Protein AF-0000000084808393 (afdb_homodimer)

Foldseek 3Di:
DPPDWFQWDAQVRVCVLVVVLPWDKDWDADPVVRFIWIWTDAPHFIWTWGQDDDDPVRGTRFKTKIKTKDFADDDDDVVLQVVCVVPDPQWHWDDDPRIIMIMGMGGRHPTDDSVVVSVSVVVVNVSVVVVVVSVVVVVVVVPPPPPPPPVPVPPDPPPPPPDPDPPDPD/DPPFWFQWDAQVRVCVLVVVLPWDKDWDADPVVRFIWIWTDAPHFIWTWGQDDDDPVRGTRFKTKIKTKDFADDDDDVVLQVVCVVPDPQWHWDDDPRIIMIMGMGGRHPTDDSVVVSVSVVVVNVSVVVVVVSCVVVVVVVPPPPPPPPVPPPPPPDPPDPDDDDDPPD

Structure (mmCIF, N/CA/C/O backbone):
data_AF-0000000084808393-model_v1
#
loop_
_entity.id
_entity.type
_entity.pdbx_description
1 polymer 'YbjN domain-containing protein'
#
loop_
_atom_site.group_PDB
_atom_site.id
_atom_site.type_symbol
_atom_site.label_atom_id
_atom_site.label_alt_id
_atom_site.label_comp_id
_atom_site.label_asym_id
_atom_site.label_entity_id
_atom_site.label_seq_id
_atom_site.pdbx_PDB_ins_code
_atom_site.Cartn_x
_atom_site.Cartn_y
_atom_site.Cartn_z
_atom_site.occupancy
_atom_site.B_iso_or_equiv
_atom_site.auth_seq_id
_atom_site.auth_comp_id
_atom_site.auth_asym_id
_atom_site.auth_atom_id
_atom_site.pdbx_PDB_model_num
ATOM 1 N N . MET A 1 1 ? -7.645 -26.719 -7.504 1 36.72 1 MET A N 1
ATOM 2 C CA . MET A 1 1 ? -7.898 -25.406 -8.102 1 36.72 1 MET A CA 1
ATOM 3 C C . MET A 1 1 ? -6.781 -25.031 -9.062 1 36.72 1 MET A C 1
ATOM 5 O O . MET A 1 1 ? -5.625 -25.406 -8.859 1 36.72 1 MET A O 1
ATOM 9 N N . SER A 1 2 ? -6.875 -24.828 -10.305 1 43.44 2 SER A N 1
ATOM 10 C CA . SER A 1 2 ? -5.941 -24.734 -11.414 1 43.44 2 SER A CA 1
ATOM 11 C C . SER A 1 2 ? -4.758 -23.828 -11.07 1 43.44 2 SER A C 1
ATOM 13 O O . SER A 1 2 ? -4.941 -22.719 -10.57 1 43.44 2 SER A O 1
ATOM 15 N N . ASP A 1 3 ? -3.559 -24.422 -10.688 1 59.06 3 ASP A N 1
ATOM 16 C CA . ASP A 1 3 ? -2.176 -24.016 -10.445 1 59.06 3 ASP A CA 1
ATOM 17 C C . ASP A 1 3 ? -1.736 -22.953 -11.438 1 59.06 3 ASP A C 1
ATOM 19 O O . ASP A 1 3 ? -0.54 -22.719 -11.633 1 59.06 3 ASP A O 1
ATOM 23 N N . THR A 1 4 ? -2.799 -22.344 -12.219 1 81.94 4 THR A N 1
ATOM 24 C CA . THR A 1 4 ? -2.416 -21.406 -13.273 1 81.94 4 THR A CA 1
ATOM 25 C C . THR A 1 4 ? -2.16 -20.016 -12.688 1 81.94 4 THR A C 1
ATOM 27 O O . THR A 1 4 ? -2.947 -19.516 -11.875 1 81.94 4 THR A O 1
ATOM 30 N N . LEU A 1 5 ? -1.112 -19.484 -12.953 1 93.25 5 LEU A N 1
ATOM 31 C CA . LEU A 1 5 ? -0.707 -18.141 -12.562 1 93.25 5 LEU A CA 1
ATOM 32 C C . LEU A 1 5 ? -1.491 -17.078 -13.336 1 93.25 5 LEU A C 1
ATOM 34 O O . LEU A 1 5 ? -1.732 -17.234 -14.531 1 93.25 5 LEU A O 1
ATOM 38 N N . ILE A 1 6 ? -2.037 -16.125 -12.641 1 96 6 ILE A N 1
ATOM 39 C CA . ILE A 1 6 ? -2.727 -14.984 -13.219 1 96 6 ILE A CA 1
ATOM 40 C C . ILE A 1 6 ? -1.764 -13.805 -13.328 1 96 6 ILE A C 1
ATOM 42 O O . ILE A 1 6 ? -1.305 -13.273 -12.312 1 96 6 ILE A O 1
ATOM 46 N N . SER A 1 7 ? -1.442 -13.414 -14.477 1 95.69 7 SER A N 1
ATOM 47 C CA . SER A 1 7 ? -0.497 -12.32 -14.664 1 95.69 7 SER A CA 1
ATOM 48 C C . SER A 1 7 ? -1.181 -11.094 -15.258 1 95.69 7 SER A C 1
ATOM 50 O O . SER A 1 7 ? -0.586 -10.016 -15.328 1 95.69 7 SER A O 1
ATOM 52 N N . LYS A 1 8 ? -2.387 -11.281 -15.711 1 96 8 LYS A N 1
ATOM 53 C CA . LYS A 1 8 ? -3.234 -10.227 -16.266 1 96 8 LYS A CA 1
ATOM 54 C C . LYS A 1 8 ? -4.703 -10.641 -16.25 1 96 8 LYS A C 1
ATOM 56 O O . LYS A 1 8 ? -5.02 -11.828 -16.188 1 96 8 LYS A O 1
ATOM 61 N N . LEU A 1 9 ? -5.555 -9.695 -16.281 1 95.81 9 LEU A N 1
ATOM 62 C CA . LEU A 1 9 ? -6.996 -9.914 -16.359 1 95.81 9 LEU A CA 1
ATOM 63 C C . LEU A 1 9 ? -7.645 -8.906 -17.312 1 95.81 9 LEU A C 1
ATOM 65 O O . LEU A 1 9 ? -7.078 -7.844 -17.562 1 95.81 9 LEU A O 1
ATOM 69 N N . ASP A 1 10 ? -8.695 -9.305 -17.844 1 94.12 10 ASP A N 1
ATOM 70 C CA . ASP A 1 10 ? -9.602 -8.297 -18.391 1 94.12 10 ASP A CA 1
ATOM 71 C C . ASP A 1 10 ? -10.703 -7.953 -17.391 1 94.12 10 ASP A C 1
ATOM 73 O O . ASP A 1 10 ? -10.719 -8.469 -16.266 1 94.12 10 ASP A O 1
ATOM 77 N N . LEU A 1 11 ? -11.594 -7.098 -17.828 1 94 11 LEU A N 1
ATOM 78 C CA . LEU A 1 11 ? -12.625 -6.629 -16.906 1 94 11 LEU A CA 1
ATOM 79 C C . LEU A 1 11 ? -13.523 -7.781 -16.469 1 94 11 LEU A C 1
ATOM 81 O O . LEU A 1 11 ? -13.953 -7.836 -15.312 1 94 11 LEU A O 1
ATOM 85 N N . ASP A 1 12 ? -13.828 -8.695 -17.344 1 95.56 12 ASP A N 1
ATOM 86 C CA . ASP A 1 12 ? -14.68 -9.836 -17.016 1 95.56 12 ASP A CA 1
ATOM 87 C C . ASP A 1 12 ? -13.984 -10.766 -16.016 1 95.56 12 ASP A C 1
ATOM 89 O O . ASP A 1 12 ? -14.617 -11.266 -15.086 1 95.56 12 ASP A O 1
ATOM 93 N N . GLY A 1 13 ? -12.719 -11.023 -16.266 1 96 13 GLY A N 1
ATOM 94 C CA . GLY A 1 13 ? -11.953 -11.812 -15.312 1 96 13 GLY A CA 1
ATOM 95 C C . GLY A 1 13 ? -11.883 -11.188 -13.938 1 96 13 GLY A C 1
ATOM 96 O O . GLY A 1 13 ? -11.938 -11.891 -12.922 1 96 13 GLY A O 1
ATOM 97 N N . LEU A 1 14 ? -11.758 -9.93 -13.938 1 97.31 14 LEU A N 1
ATOM 98 C CA . LEU A 1 14 ? -11.719 -9.203 -12.68 1 97.31 14 LEU A CA 1
ATOM 99 C C . LEU A 1 14 ? -13.047 -9.328 -11.938 1 97.31 14 LEU A C 1
ATOM 101 O O . LEU A 1 14 ? -13.07 -9.57 -10.734 1 97.31 14 LEU A O 1
ATOM 105 N N . ARG A 1 15 ? -14.125 -9.156 -12.633 1 98.12 15 ARG A N 1
ATOM 106 C CA . ARG A 1 15 ? -15.453 -9.328 -12.062 1 98.12 15 ARG A CA 1
ATOM 107 C C . ARG A 1 15 ? -15.609 -10.711 -11.438 1 98.12 15 ARG A C 1
ATOM 109 O O . ARG A 1 15 ? -16.031 -10.836 -10.281 1 98.12 15 ARG A O 1
ATOM 116 N N . GLU A 1 16 ? -15.211 -11.727 -12.141 1 97.94 16 GLU A N 1
ATOM 117 C CA . GLU A 1 16 ? -15.344 -13.102 -11.68 1 97.94 16 GLU A CA 1
ATOM 118 C C . GLU A 1 16 ? -14.523 -13.352 -10.422 1 97.94 16 GLU A C 1
ATOM 120 O O . GLU A 1 16 ? -14.93 -14.102 -9.539 1 97.94 16 GLU A O 1
ATOM 125 N N . LEU A 1 17 ? -13.398 -12.758 -10.406 1 97.88 17 LEU A N 1
ATOM 126 C CA . LEU A 1 17 ? -12.516 -12.891 -9.25 1 97.88 17 LEU A CA 1
ATOM 127 C C . LEU A 1 17 ? -13.203 -12.414 -7.98 1 97.88 17 LEU A C 1
ATOM 129 O O . LEU A 1 17 ? -13.219 -13.133 -6.973 1 97.88 17 LEU A O 1
ATOM 133 N N . PHE A 1 18 ? -13.797 -11.242 -7.984 1 98.62 18 PHE A N 1
ATOM 134 C CA . PHE A 1 18 ? -14.461 -10.68 -6.812 1 98.62 18 PHE A CA 1
ATOM 135 C C . PHE A 1 18 ? -15.75 -11.43 -6.508 1 98.62 18 PHE A C 1
ATOM 137 O O . PHE A 1 18 ? -16.078 -11.656 -5.34 1 98.62 18 PHE A O 1
ATOM 144 N N . GLN A 1 19 ? -16.438 -11.875 -7.566 1 98.62 19 GLN A N 1
ATOM 145 C CA . GLN A 1 19 ? -17.656 -12.641 -7.355 1 98.62 19 GLN A CA 1
ATOM 146 C C . GLN A 1 19 ? -17.359 -13.992 -6.711 1 98.62 19 GLN A C 1
ATOM 148 O O . GLN A 1 19 ? -18.094 -14.445 -5.836 1 98.62 19 GLN A O 1
ATOM 153 N N . ALA A 1 20 ? -16.297 -14.531 -7.117 1 97.5 20 ALA A N 1
ATOM 154 C CA . ALA A 1 20 ? -15.883 -15.805 -6.531 1 97.5 20 ALA A CA 1
ATOM 155 C C . ALA A 1 20 ? -15.539 -15.641 -5.055 1 97.5 20 ALA A C 1
ATOM 157 O O . ALA A 1 20 ? -15.633 -16.594 -4.277 1 97.5 20 ALA A O 1
ATOM 158 N N . ALA A 1 21 ? -15.148 -14.438 -4.668 1 97.19 21 ALA A N 1
ATOM 159 C CA . ALA A 1 21 ? -14.82 -14.148 -3.273 1 97.19 21 ALA A CA 1
ATOM 160 C C . ALA A 1 21 ? -16.078 -13.773 -2.482 1 97.19 21 A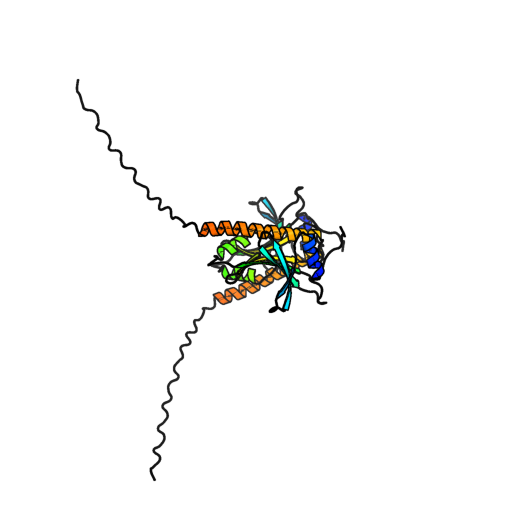LA A C 1
ATOM 162 O O . ALA A 1 21 ? -15.992 -13.469 -1.29 1 97.19 21 ALA A O 1
ATOM 163 N N . GLY A 1 22 ? -17.203 -13.695 -3.119 1 97.69 22 GLY A N 1
ATOM 164 C CA . GLY A 1 22 ? -18.453 -13.508 -2.424 1 97.69 22 GLY A CA 1
ATOM 165 C C . GLY A 1 22 ? -19 -12.094 -2.537 1 97.69 22 GLY A C 1
ATOM 166 O O . GLY A 1 22 ? -19.953 -11.727 -1.855 1 97.69 22 GLY A O 1
ATOM 167 N N . TYR A 1 23 ? -18.453 -11.328 -3.443 1 98.69 23 TYR A N 1
ATOM 168 C CA . TYR A 1 23 ? -18.859 -9.93 -3.557 1 98.69 23 TYR A CA 1
ATOM 169 C C . TYR A 1 23 ? -19.844 -9.742 -4.703 1 98.69 23 TYR A C 1
ATOM 171 O O . TYR A 1 23 ? -19.766 -10.438 -5.715 1 98.69 23 TYR A O 1
ATOM 179 N N . ARG A 1 24 ? -20.734 -8.812 -4.453 1 98.19 24 ARG A N 1
ATOM 180 C CA . ARG A 1 24 ? -21.5 -8.289 -5.582 1 98.19 24 ARG A CA 1
ATOM 181 C C . ARG A 1 24 ? -20.672 -7.289 -6.383 1 98.19 24 ARG A C 1
ATOM 183 O O . ARG A 1 24 ? -19.938 -6.48 -5.809 1 98.19 24 ARG A O 1
ATOM 190 N N . VAL A 1 25 ? -20.797 -7.352 -7.707 1 98.62 25 VAL A N 1
ATOM 191 C CA . VAL A 1 25 ? -19.969 -6.488 -8.547 1 98.62 25 VAL A CA 1
ATOM 192 C C . VAL A 1 25 ? -20.828 -5.871 -9.648 1 98.62 25 VAL A C 1
ATOM 194 O O . VAL A 1 25 ? -21.594 -6.574 -10.32 1 98.62 25 VAL A O 1
ATOM 197 N N . GLU A 1 26 ? -20.719 -4.59 -9.812 1 97.94 26 GLU A N 1
ATOM 198 C CA . GLU A 1 26 ? -21.391 -3.871 -10.891 1 97.94 26 GLU A CA 1
ATOM 199 C C . GLU A 1 26 ? -20.391 -3.1 -11.75 1 97.94 26 GLU A C 1
ATOM 201 O O . GLU A 1 26 ? -19.312 -2.729 -11.273 1 97.94 26 GLU A O 1
ATOM 206 N N . THR A 1 27 ? -20.797 -2.908 -12.969 1 96.62 27 THR A N 1
ATOM 207 C CA . THR A 1 27 ? -19.969 -2.098 -13.852 1 96.62 27 THR A CA 1
ATOM 208 C C . THR A 1 27 ? -20.281 -0.614 -13.672 1 96.62 27 THR A C 1
ATOM 210 O O . THR A 1 27 ? -21.438 -0.227 -13.562 1 96.62 27 THR A O 1
ATOM 213 N N . ALA A 1 28 ? -19.25 0.111 -13.539 1 94.62 28 ALA A N 1
ATOM 214 C CA . ALA A 1 28 ? -19.375 1.563 -13.453 1 94.62 28 ALA A CA 1
ATOM 215 C C . ALA A 1 28 ? -18.516 2.25 -14.5 1 94.62 28 ALA A C 1
ATOM 217 O O . ALA A 1 28 ? -17.578 1.646 -15.039 1 94.62 28 ALA A O 1
ATOM 218 N N . SER A 1 29 ? -18.938 3.463 -14.891 1 89.06 29 SER A N 1
ATOM 219 C CA . SER A 1 29 ? -18.156 4.234 -15.852 1 89.06 29 SER A CA 1
ATOM 220 C C . SER A 1 29 ? -17.938 5.668 -15.375 1 89.06 29 SER A C 1
ATOM 222 O O . SER A 1 29 ? -18.828 6.258 -14.766 1 89.06 29 SER A O 1
ATOM 224 N N . ASP A 1 30 ? -16.719 6.047 -15.438 1 84.25 30 ASP A N 1
ATOM 225 C CA . ASP A 1 30 ? -16.391 7.457 -15.25 1 84.25 30 ASP A CA 1
ATOM 226 C C . ASP A 1 30 ? -16.312 8.188 -16.578 1 84.25 30 ASP A C 1
ATOM 228 O O . ASP A 1 30 ? -15.32 8.07 -17.312 1 84.25 30 ASP A O 1
ATOM 232 N N . PRO A 1 31 ? -17.297 8.906 -16.859 1 79.5 31 PRO A N 1
ATOM 233 C CA . PRO A 1 31 ? -17.328 9.516 -18.188 1 79.5 31 PRO A CA 1
ATOM 234 C C . PRO A 1 31 ? -16.234 10.562 -18.375 1 79.5 31 PRO A C 1
ATOM 236 O O . PRO A 1 31 ? -15.742 10.75 -19.5 1 79.5 31 PRO A O 1
ATOM 239 N N . VAL A 1 32 ? -15.875 11.188 -17.312 1 76.25 32 VAL A N 1
ATOM 240 C CA . VAL A 1 32 ? -14.844 12.219 -17.391 1 76.25 32 VAL A CA 1
ATOM 241 C C . VAL A 1 32 ? -13.5 11.578 -17.734 1 76.25 32 VAL A C 1
ATOM 243 O O . VAL A 1 32 ? -12.805 12.039 -18.656 1 76.25 32 VAL A O 1
ATOM 246 N N . ALA A 1 33 ? -13.234 10.453 -17.141 1 74.38 33 ALA A N 1
ATOM 247 C CA . ALA A 1 33 ? -11.961 9.781 -17.359 1 74.38 33 ALA A CA 1
ATOM 248 C C . ALA A 1 33 ? -12.078 8.719 -18.453 1 74.38 33 ALA A C 1
ATOM 250 O O . ALA A 1 33 ? -11.086 8.094 -18.828 1 74.38 33 ALA A O 1
ATOM 251 N N . SER A 1 34 ? -13.227 8.578 -19.016 1 81.19 34 SER A N 1
ATOM 252 C CA . SER A 1 34 ? -13.484 7.527 -20 1 81.19 34 SER A CA 1
ATOM 253 C C . SER A 1 34 ? -12.953 6.18 -19.516 1 81.19 34 SER A C 1
ATOM 255 O O . SER A 1 34 ? -12.289 5.465 -20.266 1 81.19 34 SER A O 1
ATOM 257 N N . LEU A 1 35 ? -13.133 5.965 -18.297 1 84.44 35 LEU A N 1
ATOM 258 C CA . LEU A 1 35 ? -12.656 4.742 -17.656 1 84.44 35 LEU A CA 1
ATOM 259 C C . LEU A 1 35 ? -13.828 3.865 -17.219 1 84.44 35 LEU A C 1
ATOM 261 O O . LEU A 1 35 ? -14.781 4.355 -16.625 1 84.44 35 LEU A O 1
ATOM 265 N N . THR A 1 36 ? -13.797 2.613 -17.781 1 92.19 36 THR A N 1
ATOM 266 C CA . THR A 1 36 ? -14.711 1.601 -17.266 1 92.19 36 THR A CA 1
ATOM 267 C C . THR A 1 36 ? -14.062 0.808 -16.125 1 92.19 36 THR A C 1
ATOM 269 O O . THR A 1 36 ? -12.938 0.327 -16.266 1 92.19 36 THR A O 1
ATOM 272 N N . TYR A 1 37 ? -14.805 0.785 -15 1 96.19 37 TYR A N 1
ATOM 273 C CA . TYR A 1 37 ? -14.305 0.058 -13.844 1 96.19 37 TYR A CA 1
ATOM 274 C C . TYR A 1 37 ? -15.43 -0.685 -13.133 1 96.19 37 TYR A C 1
ATOM 276 O O . TYR A 1 37 ? -16.562 -0.732 -13.633 1 96.19 37 T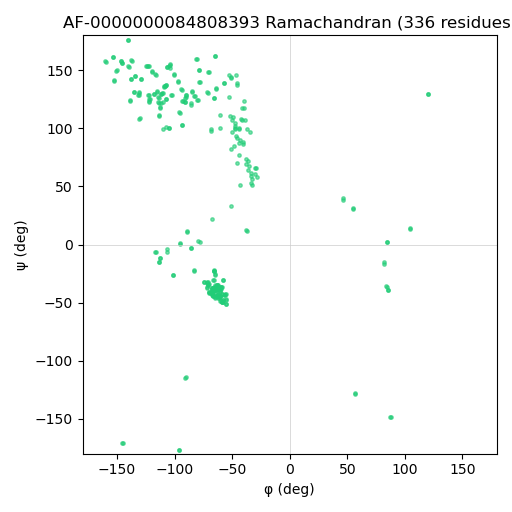YR A O 1
ATOM 284 N N . LEU A 1 38 ? -15.094 -1.421 -12.148 1 98.12 38 LEU A N 1
ATOM 285 C CA . LEU A 1 38 ? -16.078 -2.178 -11.391 1 98.12 38 LEU A CA 1
ATOM 286 C C . LEU A 1 38 ? -16.328 -1.553 -10.023 1 98.12 38 LEU A C 1
ATOM 288 O O . LEU A 1 38 ? -15.469 -0.827 -9.508 1 98.12 38 LEU A O 1
ATOM 292 N N . ARG A 1 39 ? -17.516 -1.793 -9.531 1 98.38 39 ARG A N 1
ATOM 293 C CA . ARG A 1 39 ? -17.891 -1.289 -8.211 1 98.38 39 ARG A CA 1
ATOM 294 C C . ARG A 1 39 ? -18.469 -2.402 -7.348 1 98.38 39 ARG A C 1
ATOM 296 O O . ARG A 1 39 ? -19.172 -3.285 -7.844 1 98.38 39 ARG A O 1
ATOM 303 N N . SER A 1 40 ? -18.125 -2.344 -6.062 1 98.75 40 SER A N 1
ATOM 304 C CA . SER A 1 40 ? -18.609 -3.281 -5.062 1 98.75 40 SER A CA 1
ATOM 305 C C . SER A 1 40 ? -18.797 -2.6 -3.711 1 98.75 40 SER A C 1
ATOM 307 O O . SER A 1 40 ? -18.922 -1.374 -3.639 1 98.75 40 SER A O 1
ATOM 309 N N . ALA A 1 41 ? -19.062 -3.424 -2.676 1 98.62 41 ALA A N 1
ATOM 310 C CA . ALA A 1 41 ? -19.234 -2.881 -1.33 1 98.62 41 ALA A CA 1
ATOM 311 C C . ALA A 1 41 ? -18.828 -3.898 -0.271 1 98.62 41 ALA A C 1
ATOM 313 O O . ALA A 1 41 ? -18.891 -5.105 -0.499 1 98.62 41 ALA A O 1
ATOM 314 N N . THR A 1 42 ? -18.375 -3.424 0.778 1 98.31 42 THR A N 1
ATOM 315 C CA . THR A 1 42 ? -18.062 -4.227 1.957 1 98.31 42 THR A CA 1
ATOM 316 C C . THR A 1 42 ? -18.188 -3.389 3.227 1 98.31 42 THR A C 1
ATOM 318 O O . THR A 1 42 ? -17.844 -2.203 3.229 1 98.31 42 THR A O 1
ATOM 321 N N . ASN A 1 43 ? -18.719 -3.947 4.344 1 97.31 43 ASN A N 1
ATOM 322 C CA . ASN A 1 43 ? -18.844 -3.283 5.637 1 97.31 43 ASN A CA 1
ATOM 323 C C . ASN A 1 43 ? -19.594 -1.961 5.516 1 97.31 43 ASN A C 1
ATOM 325 O O . ASN A 1 43 ? -19.203 -0.961 6.121 1 97.31 43 ASN A O 1
ATOM 329 N N . GLY A 1 44 ? -20.516 -1.925 4.57 1 96.75 44 GLY A N 1
ATOM 330 C CA . GLY A 1 44 ? -21.406 -0.78 4.414 1 96.75 44 GLY A CA 1
ATOM 331 C C . GLY A 1 44 ? -20.797 0.337 3.588 1 96.75 44 GLY A C 1
ATOM 332 O O . GLY A 1 44 ? -21.391 1.402 3.434 1 96.75 44 GLY A O 1
ATOM 333 N N . LEU A 1 45 ? -19.594 0.132 3.08 1 98.06 45 LEU A N 1
ATOM 334 C CA . LEU A 1 45 ? -18.922 1.143 2.275 1 98.06 45 LEU A CA 1
ATOM 335 C C . LEU A 1 45 ? -18.75 0.667 0.835 1 98.06 45 LEU A C 1
ATOM 337 O O . LEU A 1 45 ? -18.281 -0.446 0.597 1 98.06 45 LEU A O 1
ATOM 341 N N . ALA A 1 46 ? -19.219 1.502 -0.06 1 98.31 46 ALA A N 1
ATOM 342 C CA . ALA A 1 46 ? -18.969 1.228 -1.47 1 98.31 46 ALA A CA 1
ATOM 343 C C . ALA A 1 46 ? -17.484 1.451 -1.808 1 98.31 46 ALA A C 1
ATOM 345 O O . ALA A 1 46 ? -16.812 2.268 -1.173 1 98.31 46 ALA A O 1
ATOM 346 N N . PHE A 1 47 ? -17 0.676 -2.76 1 98.69 47 PHE A N 1
ATOM 347 C CA . PHE A 1 47 ? -15.641 0.91 -3.23 1 98.69 47 PHE A CA 1
ATOM 348 C C . PHE A 1 47 ? -15.523 0.607 -4.719 1 98.69 47 PHE A C 1
ATOM 350 O O . PHE A 1 47 ? -16.328 -0.142 -5.273 1 98.69 47 PHE A O 1
ATOM 357 N N . ASP A 1 48 ? -14.555 1.21 -5.324 1 98.12 48 ASP A N 1
ATOM 358 C CA . ASP A 1 48 ? -14.25 1.01 -6.738 1 98.12 48 ASP A CA 1
ATOM 359 C C . ASP A 1 48 ? -13.125 -0.006 -6.922 1 98.12 48 ASP A C 1
ATOM 361 O O . ASP A 1 48 ? -12.18 -0.039 -6.133 1 98.12 48 ASP A O 1
ATOM 365 N N . ILE A 1 49 ? -13.281 -0.843 -7.93 1 98.5 49 ILE A N 1
ATOM 366 C CA . ILE A 1 49 ? -12.227 -1.709 -8.453 1 98.5 49 ILE A CA 1
ATOM 367 C C . ILE A 1 49 ? -11.711 -1.144 -9.773 1 98.5 49 ILE A C 1
ATOM 369 O O . ILE A 1 49 ? -12.297 -1.375 -10.836 1 98.5 49 ILE A O 1
ATOM 373 N N . ARG A 1 50 ? -10.562 -0.476 -9.664 1 96.75 50 ARG A N 1
ATOM 374 C CA . ARG A 1 50 ? -10.109 0.308 -10.812 1 96.75 50 ARG A CA 1
ATOM 375 C C . ARG A 1 50 ? -8.914 -0.36 -11.492 1 96.75 50 ARG A C 1
ATOM 377 O O . ARG A 1 50 ? -7.891 -0.613 -10.852 1 96.75 50 ARG A O 1
ATOM 384 N N . PRO A 1 51 ? -9.109 -0.579 -12.789 1 94.94 51 PRO A N 1
ATOM 385 C CA . PRO A 1 51 ? -7.93 -1.055 -13.516 1 94.94 51 PRO A CA 1
ATOM 386 C C . PRO A 1 51 ? -6.797 -0.031 -13.531 1 94.94 51 PRO A C 1
ATOM 388 O O . PRO A 1 51 ? -7.047 1.168 -13.688 1 94.94 51 PRO A O 1
ATOM 391 N N . GLY A 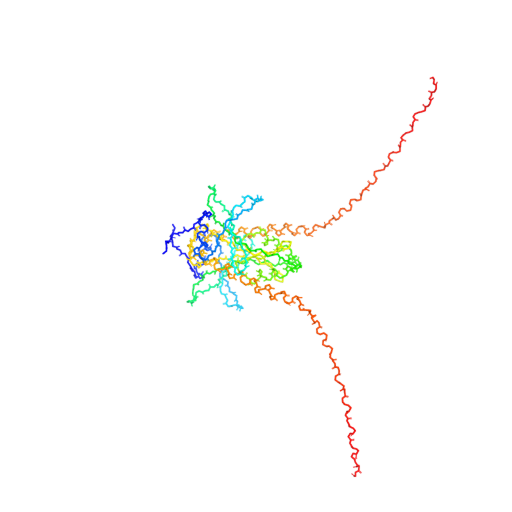1 52 ? -5.547 -0.537 -13.25 1 92.31 52 GLY A N 1
ATOM 392 C CA . GLY A 1 52 ? -4.375 0.32 -13.328 1 92.31 52 GLY A CA 1
ATOM 393 C C . GLY A 1 52 ? -3.725 0.315 -14.695 1 92.31 52 GLY A C 1
ATOM 394 O O . GLY A 1 52 ? -4.348 0.702 -15.688 1 92.31 52 GLY A O 1
ATOM 395 N N . ASN A 1 53 ? -2.537 -0.19 -14.703 1 87.25 53 ASN A N 1
ATOM 396 C CA . ASN A 1 53 ? -1.79 -0.231 -15.953 1 87.25 53 ASN A CA 1
ATOM 397 C C . ASN A 1 53 ? -2.248 -1.386 -16.844 1 87.25 53 ASN A C 1
ATOM 399 O O . ASN A 1 53 ? -2.775 -2.383 -16.344 1 87.25 53 ASN A O 1
ATOM 403 N N . ARG A 1 54 ? -2.102 -1.107 -18.141 1 83.06 54 ARG A N 1
ATOM 404 C CA . ARG A 1 54 ? -2.447 -2.123 -19.141 1 83.06 54 ARG A CA 1
ATOM 405 C C . ARG A 1 54 ? -1.235 -2.496 -19.984 1 83.06 54 ARG A C 1
ATOM 407 O O . ARG A 1 54 ? -0.319 -1.69 -20.156 1 83.06 54 ARG A O 1
ATOM 414 N N . LEU A 1 55 ? -1.31 -3.758 -20.375 1 76.94 55 LEU A N 1
ATOM 415 C CA . LEU A 1 55 ? -0.299 -4.188 -21.328 1 76.94 55 LEU A CA 1
ATOM 416 C C . LEU A 1 55 ? -0.46 -3.453 -22.656 1 76.94 55 LEU A C 1
ATOM 418 O O . LEU A 1 55 ? -1.496 -2.832 -22.906 1 76.94 55 LEU A O 1
ATOM 422 N N . SER A 1 56 ? 0.53 -3.529 -23.328 1 70.38 56 SER A N 1
ATOM 423 C CA . SER A 1 56 ? 0.599 -2.797 -24.578 1 70.38 56 SER A CA 1
ATOM 424 C C . SER A 1 56 ? -0.542 -3.189 -25.516 1 70.38 56 SER A C 1
ATOM 426 O O . SER A 1 56 ? -0.996 -2.381 -26.328 1 70.38 56 SER A O 1
ATOM 428 N N . ASP A 1 57 ? -0.958 -4.395 -25.391 1 67.19 57 ASP A N 1
ATOM 429 C CA . ASP A 1 57 ? -2.012 -4.82 -26.312 1 67.19 57 ASP A CA 1
ATOM 430 C C . ASP A 1 57 ? -3.377 -4.309 -25.844 1 67.19 57 ASP A C 1
ATOM 432 O O . ASP A 1 57 ? -4.383 -4.504 -26.531 1 67.19 57 ASP A O 1
ATOM 436 N N . GLY A 1 58 ? -3.379 -3.594 -24.828 1 65.62 58 GLY A N 1
ATOM 437 C CA . GLY A 1 58 ? -4.535 -2.85 -24.359 1 65.62 58 GLY A CA 1
ATOM 438 C C . GLY A 1 58 ? -5.5 -3.699 -23.547 1 65.62 58 GLY A C 1
ATOM 439 O O . GLY A 1 58 ? -6.398 -3.17 -22.891 1 65.62 58 GLY A O 1
ATOM 440 N N . GLN A 1 59 ? -5.453 -4.922 -23.578 1 67.69 59 GLN A N 1
ATOM 441 C CA . GLN A 1 59 ? -6.516 -5.699 -22.953 1 67.69 59 GLN A CA 1
ATOM 442 C C . GLN A 1 59 ? -6.039 -6.344 -21.641 1 67.69 59 GLN A C 1
ATOM 444 O O . GLN A 1 59 ? -6.848 -6.723 -20.797 1 67.69 59 GLN A O 1
ATOM 449 N N . GLY A 1 60 ? -4.871 -6.215 -21.297 1 91.62 60 GLY A N 1
ATOM 450 C CA . GLY A 1 60 ? -4.391 -6.945 -20.125 1 91.62 60 GLY A CA 1
ATOM 451 C C . GLY A 1 60 ? -4.105 -6.047 -18.938 1 91.62 60 GLY A C 1
ATOM 452 O O . GLY A 1 60 ? -3.088 -5.352 -18.906 1 91.62 60 GLY A O 1
ATOM 453 N N . ILE A 1 61 ? -5.152 -6.043 -17.984 1 95 61 ILE A N 1
ATOM 454 C CA . ILE A 1 61 ? -4.961 -5.348 -16.719 1 95 61 ILE A CA 1
ATOM 455 C C . ILE A 1 61 ? -3.865 -6.039 -15.914 1 95 61 ILE A C 1
ATOM 457 O O . ILE A 1 61 ? -3.939 -7.242 -15.664 1 95 61 ILE A O 1
ATOM 461 N N . ILE A 1 62 ? -2.838 -5.262 -15.492 1 97 62 ILE A N 1
ATOM 462 C CA . ILE A 1 62 ? -1.729 -5.938 -14.836 1 97 62 ILE A CA 1
ATOM 463 C C . ILE A 1 62 ? -1.621 -5.457 -13.391 1 97 62 ILE A C 1
ATOM 465 O O . ILE A 1 62 ? -0.777 -5.938 -12.625 1 97 62 ILE A O 1
ATOM 469 N N . ASP A 1 63 ? -2.445 -4.449 -13.039 1 97.94 63 ASP A N 1
ATOM 470 C CA . ASP A 1 63 ? -2.6 -4.031 -11.648 1 97.94 63 ASP A CA 1
ATOM 471 C C . ASP A 1 63 ? -3.965 -3.389 -11.414 1 97.94 63 ASP A C 1
ATOM 473 O O . ASP A 1 63 ? -4.656 -3.031 -12.367 1 97.94 63 ASP A O 1
ATOM 477 N N . ILE A 1 64 ? -4.367 -3.316 -10.156 1 97.88 64 ILE A N 1
ATOM 478 C CA . ILE A 1 64 ? -5.695 -2.879 -9.742 1 97.88 64 ILE A CA 1
ATOM 479 C C . ILE A 1 64 ? -5.578 -1.969 -8.523 1 97.88 64 ILE A C 1
ATOM 481 O O . ILE A 1 64 ? -4.742 -2.201 -7.645 1 97.88 64 ILE A O 1
ATOM 485 N N . ALA A 1 65 ? -6.395 -0.977 -8.484 1 98.19 65 ALA A N 1
ATOM 486 C CA . ALA A 1 65 ? -6.551 -0.186 -7.266 1 98.19 65 ALA A CA 1
ATOM 487 C C . ALA A 1 65 ? -7.949 -0.349 -6.684 1 98.19 65 ALA A C 1
ATOM 489 O O . ALA A 1 65 ? -8.945 -0.116 -7.371 1 98.19 65 ALA A O 1
ATOM 490 N N . LEU A 1 66 ? -8.031 -0.787 -5.465 1 98.81 66 LEU A N 1
ATOM 491 C CA . LEU A 1 66 ? -9.273 -0.723 -4.699 1 98.81 66 LEU A CA 1
ATOM 492 C C . LEU A 1 66 ? -9.367 0.586 -3.924 1 98.81 66 LEU A C 1
ATOM 494 O O . LEU A 1 66 ? -8.438 0.957 -3.207 1 98.81 66 LEU A O 1
ATOM 498 N N . VAL A 1 67 ? -10.523 1.265 -4.098 1 98.62 67 VAL A N 1
ATOM 499 C CA . VAL A 1 67 ? -10.609 2.586 -3.484 1 98.62 67 VAL A CA 1
ATOM 500 C C . VAL A 1 67 ? -11.992 2.779 -2.863 1 98.62 67 VAL A C 1
ATOM 502 O O . VAL A 1 67 ? -13.008 2.609 -3.537 1 98.62 67 VAL A O 1
ATOM 505 N N . ALA A 1 68 ? -12.062 3.09 -1.604 1 98.75 68 ALA A N 1
ATOM 506 C CA . ALA A 1 68 ? -13.281 3.525 -0.92 1 98.75 68 ALA A CA 1
ATOM 507 C C . ALA A 1 68 ? -13.195 5 -0.533 1 98.75 68 ALA A C 1
ATOM 509 O O . ALA A 1 68 ? -12.219 5.426 0.093 1 98.75 68 ALA A O 1
ATOM 510 N N . VAL A 1 69 ? -14.188 5.742 -0.856 1 98.31 69 VAL A N 1
ATOM 511 C CA . VAL A 1 69 ? -14.18 7.18 -0.604 1 98.31 69 VAL A CA 1
ATOM 512 C C . VAL A 1 69 ? -15.312 7.543 0.351 1 98.31 69 VAL A C 1
ATOM 514 O O . VAL A 1 69 ? -16.453 7.129 0.149 1 98.31 69 VAL A O 1
ATOM 517 N N . ILE A 1 70 ? -14.961 8.281 1.377 1 97.88 70 ILE A N 1
ATOM 518 C CA . ILE A 1 70 ? -15.922 8.789 2.35 1 97.88 70 ILE A CA 1
ATOM 519 C C . ILE A 1 70 ? -15.953 10.32 2.283 1 97.88 70 ILE A C 1
ATOM 521 O O . ILE A 1 70 ? -14.906 10.969 2.246 1 97.88 70 ILE A O 1
ATOM 525 N N . GLN A 1 71 ? -17.109 10.867 2.223 1 97 71 GLN A N 1
ATOM 526 C CA . GLN A 1 71 ? -17.25 12.32 2.334 1 97 71 GLN A CA 1
ATOM 527 C C . GLN A 1 71 ? -17.188 12.766 3.791 1 97 71 GLN A C 1
ATOM 529 O O . GLN A 1 71 ? -17.969 12.281 4.621 1 97 71 GLN A O 1
ATOM 534 N N . VAL A 1 72 ? -16.312 13.633 4.078 1 95.19 72 VAL A N 1
ATOM 535 C CA . VAL A 1 72 ? -16.125 14.133 5.434 1 95.19 72 VAL A CA 1
ATOM 536 C C . VAL A 1 72 ? -16.938 15.414 5.629 1 95.19 72 VAL A C 1
ATOM 538 O O . VAL A 1 72 ? -16.844 16.344 4.816 1 95.19 72 VAL A O 1
ATOM 541 N N . GLN A 1 73 ? -17.812 15.32 6.688 1 91.94 73 GLN A N 1
ATOM 542 C CA . GLN A 1 73 ? -18.5 16.531 7.105 1 91.94 73 GLN A CA 1
ATOM 543 C C . GLN A 1 73 ? -17.656 17.344 8.086 1 91.94 73 GLN A C 1
ATOM 545 O O . GLN A 1 73 ? -17.25 16.828 9.125 1 91.94 73 GLN A O 1
ATOM 550 N N . GLY A 1 74 ? -17.344 18.547 7.746 1 90.5 74 GLY A N 1
ATOM 551 C CA . GLY A 1 74 ? -16.469 19.359 8.57 1 90.5 74 GLY A CA 1
ATOM 552 C C . GLY A 1 74 ? -15 19.156 8.242 1 90.5 74 GLY A C 1
ATOM 553 O O . GLY A 1 74 ? -14.641 18.969 7.074 1 90.5 74 GLY A O 1
ATOM 554 N N . GLU A 1 75 ? -14.18 19.312 9.312 1 90.75 75 GLU A N 1
ATOM 555 C CA . GLU A 1 75 ? -12.742 19.203 9.094 1 90.75 75 GLU A CA 1
ATOM 556 C C . GLU A 1 75 ? -12.18 17.922 9.695 1 90.75 75 GLU A C 1
ATOM 558 O O . GLU A 1 75 ? -12.609 17.484 10.766 1 90.75 75 GLU A O 1
ATOM 563 N N . LEU A 1 76 ? -11.344 17.25 8.984 1 96.25 76 LEU A N 1
ATOM 564 C CA . LEU A 1 76 ? -10.57 16.125 9.492 1 96.25 76 LEU A CA 1
ATOM 565 C C . LEU A 1 76 ? -9.086 16.453 9.531 1 96.25 76 LEU A C 1
ATOM 567 O O . LEU A 1 76 ? -8.453 16.656 8.484 1 96.25 76 LEU A O 1
ATOM 571 N N . PRO A 1 77 ? -8.578 16.562 10.727 1 96.94 77 PRO A N 1
ATOM 572 C CA . PRO A 1 77 ? -7.148 16.875 10.812 1 96.94 77 PRO A CA 1
ATOM 573 C C . PRO A 1 77 ? -6.27 15.867 10.078 1 96.94 77 PRO A C 1
ATOM 575 O O . PRO A 1 77 ? -6.492 14.656 10.195 1 96.94 77 PRO A O 1
ATOM 578 N N . LEU A 1 78 ? -5.25 16.344 9.375 1 98.25 78 LEU A N 1
ATOM 579 C CA . LEU A 1 78 ? -4.34 15.484 8.633 1 98.25 78 LEU A CA 1
ATOM 580 C C . LEU A 1 78 ? -3.539 14.594 9.586 1 98.25 78 LEU A C 1
ATOM 582 O O . LEU A 1 78 ? -2.994 13.57 9.172 1 98.25 78 LEU A O 1
ATOM 586 N N . ALA A 1 79 ? -3.43 15.039 10.828 1 98.12 79 ALA A N 1
ATOM 587 C CA . ALA A 1 79 ? -2.754 14.203 11.82 1 98.12 79 ALA A CA 1
ATOM 588 C C . ALA A 1 79 ? -3.451 12.852 11.969 1 98.12 79 ALA A C 1
ATOM 590 O O . ALA A 1 79 ? -2.799 11.836 12.211 1 98.12 79 ALA A O 1
ATOM 591 N N . ILE A 1 80 ? -4.754 12.836 11.883 1 98.25 80 ILE A N 1
ATOM 592 C CA . ILE A 1 80 ? -5.527 11.602 11.969 1 98.25 80 ILE A CA 1
ATOM 593 C C . ILE A 1 80 ? -5.238 10.719 10.758 1 98.25 80 ILE A C 1
ATOM 595 O O . ILE A 1 80 ? -5.027 9.516 10.891 1 98.25 80 ILE A O 1
ATOM 599 N N . VAL A 1 81 ? -5.203 11.297 9.57 1 98.81 81 VAL A N 1
ATOM 600 C CA . VAL A 1 81 ? -4.895 10.586 8.328 1 98.81 81 VAL A CA 1
ATOM 601 C C . VAL A 1 81 ? -3.496 9.984 8.414 1 98.81 81 VAL A C 1
ATOM 603 O O . VAL A 1 81 ? -3.295 8.812 8.078 1 98.81 81 VAL A O 1
ATOM 606 N N . ASN A 1 82 ? -2.617 10.844 8.898 1 98.81 82 ASN A N 1
ATOM 607 C CA . ASN A 1 82 ? -1.24 10.391 9.062 1 98.81 82 ASN A CA 1
ATOM 608 C C . ASN A 1 82 ? -1.143 9.242 10.062 1 98.81 82 ASN A C 1
ATOM 610 O O . ASN A 1 82 ? -0.356 8.312 9.867 1 98.81 82 ASN A O 1
ATOM 614 N N . ARG A 1 83 ? -1.889 9.266 11.133 1 98.56 83 ARG A N 1
ATOM 615 C CA . ARG A 1 83 ? -1.847 8.203 12.125 1 98.56 83 ARG A CA 1
ATOM 616 C C . ARG A 1 83 ? -2.324 6.879 11.539 1 98.56 83 ARG A C 1
ATOM 618 O O . ARG A 1 83 ? -1.799 5.816 11.875 1 98.56 83 ARG A O 1
ATOM 625 N N . TRP A 1 84 ? -3.32 6.922 10.734 1 98.75 84 TRP A N 1
ATOM 626 C CA . TRP A 1 84 ? -3.713 5.707 10.023 1 98.75 84 TRP A CA 1
ATOM 627 C C . TRP A 1 84 ? -2.537 5.125 9.25 1 98.75 84 TRP A C 1
ATOM 629 O O . TRP A 1 84 ? -2.23 3.938 9.375 1 98.75 84 TRP A O 1
ATOM 639 N N . ASN A 1 85 ? -1.873 5.984 8.438 1 98.81 85 ASN A N 1
ATOM 640 C CA . ASN A 1 85 ? -0.791 5.535 7.57 1 98.81 85 ASN A CA 1
ATOM 641 C C . ASN A 1 85 ? 0.412 5.055 8.375 1 98.81 85 ASN A C 1
ATOM 643 O O . ASN A 1 85 ? 1.192 4.227 7.902 1 98.81 85 ASN A O 1
ATOM 647 N N . ALA A 1 86 ? 0.512 5.516 9.602 1 98.44 86 ALA A N 1
ATOM 648 C CA . ALA A 1 86 ? 1.607 5.121 10.484 1 98.44 86 ALA A CA 1
ATOM 649 C C . ALA A 1 86 ? 1.308 3.787 11.164 1 98.44 86 ALA A C 1
ATOM 651 O O . ALA A 1 86 ? 2.227 3.066 11.562 1 98.44 86 ALA A O 1
ATOM 652 N N . SER A 1 87 ? 0.049 3.426 11.258 1 97.81 87 SER A N 1
ATOM 653 C CA . SER A 1 87 ? -0.308 2.318 12.141 1 97.81 87 SER A CA 1
ATOM 654 C C . SER A 1 87 ? -0.825 1.125 11.344 1 97.81 87 SER A C 1
ATOM 656 O O . SER A 1 87 ? -0.933 0.017 11.875 1 97.81 87 SER A O 1
ATOM 658 N N . ARG A 1 88 ? -1.169 1.352 10.086 1 98 88 ARG A N 1
ATOM 659 C CA . ARG A 1 88 ? -1.763 0.28 9.297 1 98 88 ARG A CA 1
ATOM 660 C C . ARG A 1 88 ? -0.868 -0.088 8.117 1 98 88 ARG A C 1
ATOM 662 O O . ARG A 1 88 ? -0.161 0.765 7.574 1 98 88 ARG A O 1
ATOM 669 N N . ARG A 1 89 ? -0.899 -1.338 7.789 1 98.31 89 ARG A N 1
ATOM 670 C CA . ARG A 1 89 ? -0.169 -1.838 6.629 1 98.31 89 ARG A CA 1
ATOM 671 C C . ARG A 1 89 ? -1.114 -2.109 5.465 1 98.31 89 ARG A C 1
ATOM 673 O O . ARG A 1 89 ? -2.32 -2.266 5.66 1 98.31 89 ARG A O 1
ATOM 680 N N . PHE A 1 90 ? -0.628 -2.07 4.223 1 98.56 90 PHE A N 1
ATOM 681 C CA . PHE A 1 90 ? -1.235 -2.48 2.963 1 98.56 90 PHE A CA 1
ATOM 682 C C . PHE A 1 90 ? -2.109 -1.369 2.396 1 98.56 90 PHE A C 1
ATOM 684 O O . PHE A 1 90 ? -2.121 -1.135 1.186 1 98.56 90 PHE A O 1
ATOM 691 N N . GLY A 1 91 ? -2.752 -0.693 3.268 1 98.69 91 GLY A N 1
ATOM 692 C CA . GLY A 1 91 ? -3.643 0.355 2.795 1 98.69 91 GLY A CA 1
ATOM 693 C C . GLY A 1 91 ? -3.074 1.749 2.979 1 98.69 91 GLY A C 1
ATOM 694 O O . GLY A 1 91 ? -2.312 1.996 3.916 1 98.69 91 GLY A O 1
ATOM 695 N N . ARG A 1 92 ? -3.461 2.654 2.156 1 98.88 92 ARG A N 1
ATOM 696 C CA . ARG A 1 92 ? -3.049 4.055 2.195 1 98.88 92 ARG A CA 1
ATOM 697 C C . ARG A 1 92 ? -4.254 4.977 2.326 1 98.88 92 ARG A C 1
ATOM 699 O O . ARG A 1 92 ? -5.25 4.812 1.618 1 98.88 92 ARG A O 1
ATOM 706 N N . LEU A 1 93 ? -4.199 5.867 3.279 1 98.94 93 LEU A N 1
ATOM 707 C CA . LEU A 1 93 ? -5.277 6.824 3.523 1 98.94 93 LEU A CA 1
ATOM 708 C C . LEU A 1 93 ? -4.855 8.234 3.113 1 98.94 93 LEU A C 1
ATOM 710 O O . LEU A 1 93 ? -3.727 8.648 3.377 1 98.94 93 LEU A O 1
ATOM 714 N N . GLN A 1 94 ? -5.73 8.93 2.451 1 98.88 94 GLN A N 1
ATOM 715 C CA . GLN A 1 94 ? -5.43 10.305 2.057 1 98.88 94 GLN A CA 1
ATOM 716 C C . GLN A 1 94 ? -6.691 11.164 2.072 1 98.88 94 GLN A C 1
ATOM 718 O O . GLN A 1 94 ? -7.805 10.641 2.041 1 98.88 94 GLN A O 1
ATOM 723 N N . LEU A 1 95 ? -6.473 12.43 2.176 1 98.75 95 LEU A N 1
ATOM 724 C CA . LEU A 1 95 ? -7.555 13.406 2.219 1 98.75 95 LEU A CA 1
ATOM 725 C C . LEU A 1 95 ? -7.414 14.43 1.094 1 98.75 95 LEU A C 1
ATOM 727 O O . LEU A 1 95 ? -6.367 15.062 0.955 1 98.75 95 LEU A O 1
ATOM 731 N N . SER A 1 96 ? -8.445 14.57 0.296 1 97.75 96 SER A N 1
ATOM 732 C CA . SER A 1 96 ? -8.516 15.555 -0.778 1 97.75 96 SER A CA 1
ATOM 733 C C . SER A 1 96 ? -9.82 16.344 -0.715 1 97.75 96 SER A C 1
ATOM 735 O O . SER A 1 96 ? -10.867 15.859 -1.153 1 97.75 96 SER A O 1
ATOM 737 N N . GLY A 1 97 ? -9.656 17.578 -0.329 1 96.38 97 GLY A N 1
ATOM 738 C CA . GLY A 1 97 ? -10.883 18.312 -0.05 1 96.38 97 GLY A CA 1
ATOM 739 C C . GLY A 1 97 ? -11.758 17.641 0.989 1 96.38 97 GLY A C 1
ATOM 740 O O . GLY A 1 97 ? -11.297 17.312 2.084 1 96.38 97 GLY A O 1
ATOM 741 N N . PRO A 1 98 ? -13.023 17.422 0.69 1 96.94 98 PRO A N 1
ATOM 742 C CA . PRO A 1 98 ? -13.914 16.766 1.654 1 96.94 98 PRO A CA 1
ATOM 743 C C . PRO A 1 98 ? -13.93 15.25 1.52 1 96.94 98 PRO A C 1
ATOM 745 O O . PRO A 1 98 ? -14.781 14.586 2.109 1 96.94 98 PRO A O 1
ATOM 748 N N . PHE A 1 99 ? -13.008 14.711 0.755 1 98.06 99 PHE A N 1
ATOM 749 C CA . PHE A 1 99 ? -13.07 13.281 0.477 1 98.06 99 PHE A CA 1
ATOM 750 C C . PHE A 1 99 ? -11.898 12.555 1.126 1 98.06 99 PHE A C 1
ATOM 752 O O . PHE A 1 99 ? -10.734 12.859 0.842 1 98.06 99 PHE A O 1
ATOM 759 N N . LEU A 1 100 ? -12.234 11.664 2.035 1 98.75 100 LEU A N 1
ATOM 760 C CA . LEU A 1 100 ? -11.289 10.711 2.609 1 98.75 100 LEU A CA 1
ATOM 761 C C . LEU A 1 100 ? -11.266 9.414 1.812 1 98.75 100 LEU A C 1
ATOM 763 O O . LEU A 1 100 ? -12.305 8.766 1.65 1 98.75 100 LEU A O 1
ATOM 767 N N . ALA A 1 101 ? -10.07 9.047 1.317 1 98.88 101 ALA A N 1
ATOM 768 C CA . ALA A 1 101 ? -10 7.875 0.451 1 98.88 101 ALA A CA 1
ATOM 769 C C . ALA A 1 101 ? -9.047 6.832 1.02 1 98.88 101 ALA A C 1
ATOM 771 O O . ALA A 1 101 ? -7.887 7.133 1.31 1 98.88 101 ALA A O 1
ATOM 772 N N . LEU A 1 102 ? -9.555 5.621 1.244 1 98.94 102 LEU A N 1
ATOM 773 C CA . LEU A 1 102 ? -8.727 4.453 1.521 1 98.94 102 LEU A CA 1
ATOM 774 C C . LEU A 1 102 ? -8.438 3.68 0.239 1 98.94 102 LEU A C 1
ATOM 776 O O . LEU A 1 102 ? -9.344 3.406 -0.548 1 98.94 102 LEU A O 1
ATOM 780 N N . SER A 1 103 ? -7.117 3.287 0.016 1 98.88 103 SER A N 1
ATOM 781 C CA . SER A 1 103 ? -6.766 2.572 -1.205 1 98.88 103 SER A CA 1
ATOM 782 C C . SER A 1 103 ? -5.863 1.377 -0.905 1 98.88 103 SER A C 1
ATOM 784 O O . SER A 1 103 ? -5.062 1.418 0.029 1 98.88 103 SER A O 1
ATOM 786 N N . LEU A 1 104 ? -6.012 0.325 -1.626 1 98.88 104 LEU A N 1
ATOM 787 C CA . LEU A 1 104 ? -5.125 -0.829 -1.689 1 98.88 104 LEU A CA 1
ATOM 788 C C . LEU A 1 104 ? -4.805 -1.191 -3.135 1 98.88 104 LEU A C 1
ATOM 790 O O . LEU A 1 104 ? -5.711 -1.327 -3.961 1 98.88 104 LEU A O 1
ATOM 794 N N . ASP A 1 105 ? -3.525 -1.326 -3.455 1 98.81 105 ASP A N 1
ATOM 795 C CA . ASP A 1 105 ? -3.08 -1.635 -4.809 1 98.81 105 ASP A CA 1
ATOM 796 C C . ASP A 1 105 ? -2.686 -3.104 -4.938 1 98.81 105 ASP A C 1
ATOM 798 O O . ASP A 1 105 ? -1.934 -3.625 -4.109 1 98.81 105 ASP A O 1
ATOM 802 N N . LEU A 1 106 ? -3.229 -3.777 -5.922 1 98.62 106 LEU A N 1
ATOM 803 C CA . LEU A 1 106 ? -2.889 -5.16 -6.246 1 98.62 106 LEU A CA 1
ATOM 804 C C . LEU A 1 106 ? -2.064 -5.23 -7.527 1 98.62 106 LEU A C 1
ATOM 806 O O . LEU A 1 106 ? -2.352 -4.52 -8.492 1 98.62 106 LEU A O 1
ATOM 810 N N . LEU A 1 107 ? -1.052 -6.051 -7.523 1 98.44 107 LEU A N 1
ATOM 811 C CA . LEU A 1 107 ? -0.239 -6.289 -8.711 1 98.44 107 LEU A CA 1
ATOM 812 C C . LEU A 1 107 ? -0.428 -7.711 -9.227 1 98.44 107 LEU A C 1
ATOM 814 O O . LEU A 1 107 ? -0.344 -8.672 -8.453 1 98.44 107 LEU A O 1
ATOM 818 N N . LEU A 1 108 ? -0.695 -7.816 -10.508 1 97.69 108 LEU A N 1
ATOM 819 C CA . LEU A 1 108 ? -0.835 -9.117 -11.156 1 97.69 108 LEU A CA 1
ATOM 820 C C . LEU A 1 108 ? 0.429 -9.477 -11.93 1 97.69 108 LEU A C 1
ATOM 822 O O . LEU A 1 108 ? 0.732 -10.656 -12.117 1 97.69 108 LEU A O 1
ATOM 826 N N . ALA A 1 109 ? 1.146 -8.445 -12.344 1 95.88 109 ALA A N 1
ATOM 827 C CA . ALA A 1 109 ? 2.324 -8.633 -13.188 1 95.88 109 ALA A CA 1
ATOM 828 C C . ALA A 1 109 ? 3.27 -9.672 -12.594 1 95.88 109 ALA A C 1
ATOM 830 O O . ALA A 1 109 ? 3.484 -9.695 -11.375 1 95.88 109 ALA A O 1
ATOM 831 N N . GLY A 1 110 ? 3.912 -10.484 -13.414 1 95.19 110 GLY A N 1
ATOM 832 C CA . GLY A 1 110 ? 4.793 -11.562 -13 1 95.19 110 GLY A CA 1
ATOM 833 C C . GLY A 1 110 ? 4.055 -12.852 -12.711 1 95.19 110 GLY A C 1
ATOM 834 O O . GLY A 1 110 ? 4.59 -13.945 -12.93 1 95.19 110 GLY A O 1
ATOM 835 N N . GLY A 1 111 ? 2.826 -12.703 -12.062 1 96.75 111 GLY A N 1
ATOM 836 C CA . GLY A 1 111 ? 1.991 -13.875 -11.883 1 96.75 111 GLY A CA 1
ATOM 837 C C . GLY A 1 111 ? 1.701 -14.188 -10.422 1 96.75 111 GLY A C 1
ATOM 838 O O . GLY A 1 111 ? 2.623 -14.328 -9.617 1 96.75 111 GLY A O 1
ATOM 839 N N . VAL A 1 112 ? 0.434 -14.375 -10.156 1 97.81 112 VAL A N 1
ATOM 840 C CA . VAL A 1 112 ? -0.014 -14.695 -8.805 1 97.81 112 VAL A CA 1
ATOM 841 C C . VAL A 1 112 ? -1.081 -15.789 -8.859 1 97.81 112 VAL A C 1
ATOM 843 O O . VAL A 1 112 ? -1.718 -15.992 -9.898 1 97.81 112 VAL A O 1
ATOM 846 N N . SER A 1 113 ? -1.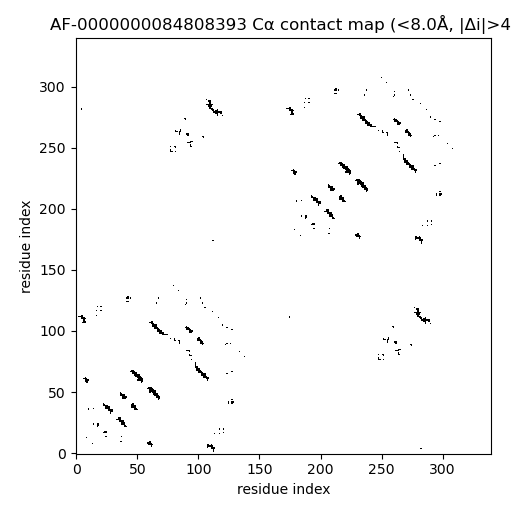235 -16.438 -7.789 1 97.44 113 SER A N 1
ATOM 847 C CA . SER A 1 113 ? -2.289 -17.438 -7.727 1 97.44 113 SER A CA 1
ATOM 848 C C . SER A 1 113 ? -3.646 -16.797 -7.445 1 97.44 113 SER A C 1
ATOM 850 O O . SER A 1 113 ? -3.719 -15.672 -6.965 1 97.44 113 SER A O 1
ATOM 852 N N . ARG A 1 114 ? -4.625 -17.531 -7.785 1 96.56 114 ARG A N 1
ATOM 853 C CA . ARG A 1 114 ? -5.969 -17.078 -7.426 1 96.56 114 ARG A CA 1
ATOM 854 C C . ARG A 1 114 ? -6.113 -16.953 -5.914 1 96.56 114 ARG A C 1
ATOM 856 O O . ARG A 1 114 ? -6.77 -16.031 -5.426 1 96.56 114 ARG A O 1
ATOM 863 N N . ASP A 1 115 ? -5.492 -17.844 -5.137 1 96.75 115 ASP A N 1
ATOM 864 C CA . ASP A 1 115 ? -5.551 -17.797 -3.68 1 96.75 115 ASP A CA 1
ATOM 865 C C . ASP A 1 115 ? -4.875 -16.547 -3.137 1 96.75 115 ASP A C 1
ATOM 867 O O . ASP A 1 115 ? -5.305 -15.984 -2.123 1 96.75 115 ASP A O 1
ATOM 871 N N . HIS A 1 116 ? -3.834 -16.156 -3.77 1 97.69 116 HIS A N 1
ATOM 872 C CA . HIS A 1 116 ? -3.164 -14.922 -3.395 1 97.69 116 HIS A CA 1
ATOM 873 C C . HIS A 1 116 ? -4.098 -13.719 -3.541 1 97.69 116 HIS A C 1
ATOM 875 O O . HIS A 1 116 ? -4.191 -12.891 -2.637 1 97.69 116 HIS A O 1
ATOM 881 N N . LEU A 1 117 ? -4.824 -13.695 -4.664 1 98.38 117 LEU A N 1
ATOM 882 C CA . LEU A 1 117 ? -5.742 -12.586 -4.918 1 98.38 117 LEU A CA 1
ATOM 883 C C . LEU A 1 117 ? -6.902 -12.609 -3.926 1 98.38 117 LEU A C 1
ATOM 885 O O . LEU A 1 117 ? -7.348 -11.555 -3.461 1 98.38 117 LEU A O 1
ATOM 889 N N . ARG A 1 118 ? -7.34 -13.727 -3.615 1 97.88 118 ARG A N 1
ATOM 890 C CA . ARG A 1 118 ? -8.383 -13.852 -2.6 1 97.88 118 ARG A CA 1
ATOM 891 C C . ARG A 1 118 ? -7.891 -13.328 -1.251 1 97.88 118 ARG A C 1
ATOM 893 O O . ARG A 1 118 ? -8.633 -12.648 -0.538 1 97.88 118 ARG A O 1
ATOM 900 N N . ALA A 1 119 ? -6.672 -13.664 -0.899 1 97.88 119 ALA A N 1
ATOM 901 C CA . ALA A 1 119 ? -6.09 -13.18 0.348 1 97.88 119 ALA A CA 1
ATOM 902 C C . ALA A 1 119 ? -6.016 -11.656 0.36 1 97.88 119 ALA A C 1
ATOM 904 O O . ALA A 1 119 ? -6.289 -11.023 1.382 1 97.88 119 ALA A O 1
ATOM 905 N N . GLU A 1 120 ? -5.668 -11.086 -0.75 1 98.56 120 GLU A N 1
ATOM 906 C CA . GLU A 1 120 ? -5.594 -9.633 -0.84 1 98.56 120 GLU A CA 1
ATOM 907 C C . GLU A 1 120 ? -6.977 -9 -0.714 1 98.56 120 GLU A C 1
ATOM 909 O O . GLU A 1 120 ? -7.129 -7.949 -0.087 1 98.56 120 GLU A O 1
ATOM 914 N N . ILE A 1 121 ? -7.961 -9.641 -1.301 1 98.75 121 ILE A N 1
ATOM 915 C CA . ILE A 1 121 ? -9.336 -9.156 -1.191 1 98.75 121 ILE A CA 1
ATOM 916 C C . ILE A 1 121 ? -9.789 -9.219 0.263 1 98.75 121 ILE A C 1
ATOM 918 O O . ILE A 1 121 ? -10.484 -8.32 0.747 1 98.75 121 ILE A O 1
ATOM 922 N N . GLU A 1 122 ? -9.367 -10.203 0.992 1 98.5 122 GLU A N 1
ATOM 923 C CA . GLU A 1 122 ? -9.656 -10.305 2.418 1 98.5 122 GLU A CA 1
ATOM 924 C C . GLU A 1 122 ? -8.969 -9.195 3.207 1 98.5 122 GLU A C 1
ATOM 926 O O . GLU A 1 122 ? -9.547 -8.648 4.145 1 98.5 122 GLU A O 1
ATOM 931 N N . ILE A 1 123 ? -7.75 -8.938 2.893 1 98.69 123 ILE A N 1
ATOM 932 C CA . ILE A 1 123 ? -7.031 -7.836 3.525 1 98.69 123 ILE A CA 1
ATOM 933 C C . ILE A 1 123 ? -7.805 -6.531 3.332 1 98.69 123 ILE A C 1
ATOM 935 O O . ILE A 1 123 ? -7.98 -5.762 4.277 1 98.69 123 ILE A O 1
ATOM 939 N N . TRP A 1 124 ? -8.328 -6.285 2.129 1 98.88 124 TRP A N 1
ATOM 940 C CA . TRP A 1 124 ? -9.117 -5.094 1.839 1 98.88 124 TRP A CA 1
ATOM 941 C C . TRP A 1 124 ? -10.336 -5.016 2.748 1 98.88 124 TRP A C 1
ATOM 943 O O . TRP A 1 124 ? -10.609 -3.971 3.35 1 98.88 124 TRP A O 1
ATOM 953 N N . ASP A 1 125 ? -11.047 -6.109 2.803 1 98.75 125 ASP A N 1
ATOM 954 C CA . ASP A 1 125 ? -12.227 -6.164 3.654 1 98.75 125 ASP A CA 1
ATOM 955 C C . ASP A 1 125 ? -11.883 -5.809 5.098 1 98.75 125 ASP A C 1
ATOM 957 O O . ASP A 1 125 ? -12.594 -5.027 5.738 1 98.75 125 ASP A O 1
ATOM 961 N N . HIS A 1 126 ? -10.805 -6.312 5.562 1 98.62 126 HIS A N 1
ATOM 962 C CA . HIS A 1 126 ? -10.352 -6.047 6.922 1 98.62 126 HIS A CA 1
ATOM 963 C C . HIS A 1 126 ? -9.945 -4.586 7.094 1 98.62 126 HIS A C 1
ATOM 965 O O . HIS A 1 126 ? -10.266 -3.965 8.109 1 98.62 126 HIS A O 1
ATOM 971 N N . LEU A 1 127 ? -9.297 -4.051 6.121 1 98.81 127 LEU A N 1
ATOM 972 C CA . LEU A 1 127 ? -8.867 -2.656 6.176 1 98.81 127 LEU A CA 1
ATOM 973 C C . LEU A 1 127 ? -10.078 -1.725 6.262 1 98.81 127 LEU A C 1
ATOM 975 O O . LEU A 1 127 ? -10.078 -0.771 7.043 1 98.81 127 LEU A O 1
ATOM 979 N N . VAL A 1 128 ? -11.102 -1.964 5.473 1 98.81 128 VAL A N 1
ATOM 980 C CA . VAL A 1 128 ? -12.297 -1.13 5.48 1 98.81 128 VAL A CA 1
ATOM 981 C C . VAL A 1 128 ? -12.969 -1.201 6.852 1 98.81 128 VAL A C 1
ATOM 983 O O . VAL A 1 128 ? -13.367 -0.176 7.41 1 98.81 128 VAL A O 1
ATOM 986 N N . GLN A 1 129 ? -13.055 -2.381 7.355 1 98.62 129 GLN A N 1
ATOM 987 C CA . GLN A 1 129 ? -13.609 -2.543 8.695 1 98.62 129 GLN A CA 1
ATOM 988 C C . GLN A 1 129 ? -12.812 -1.742 9.719 1 98.62 129 GLN A C 1
ATOM 990 O O . GLN A 1 129 ? -13.391 -1.036 10.547 1 98.62 129 GLN A O 1
ATOM 995 N N . GLN A 1 130 ? -11.539 -1.825 9.719 1 98.62 130 GLN A N 1
ATOM 996 C CA . GLN A 1 130 ? -10.664 -1.137 10.656 1 98.62 130 GLN A CA 1
ATOM 997 C C . GLN A 1 130 ? -10.773 0.377 10.508 1 98.62 130 GLN A C 1
ATOM 999 O O . GLN A 1 130 ? -10.664 1.114 11.484 1 98.62 130 GLN A O 1
ATOM 1004 N N . LEU A 1 131 ? -10.969 0.803 9.273 1 98.62 131 LEU A N 1
ATOM 1005 C CA . LEU A 1 131 ? -11.102 2.24 9.062 1 98.62 131 LEU A CA 1
ATOM 1006 C C . LEU A 1 131 ? -12.312 2.791 9.797 1 98.62 131 LEU A C 1
ATOM 1008 O O . LEU A 1 131 ? -12.234 3.846 10.43 1 98.62 131 LEU A O 1
ATOM 1012 N N . ILE A 1 132 ? -13.391 2.109 9.727 1 97.44 132 ILE A N 1
ATOM 1013 C CA . ILE A 1 132 ? -14.633 2.535 10.367 1 97.44 132 ILE A CA 1
ATOM 1014 C C . ILE A 1 132 ? -14.43 2.617 11.875 1 97.44 132 ILE A C 1
ATOM 1016 O O . ILE A 1 132 ? -14.789 3.617 12.508 1 97.44 132 ILE A O 1
ATOM 1020 N N . VAL A 1 133 ? -13.812 1.592 12.414 1 97.75 133 VAL A N 1
ATOM 1021 C CA . VAL A 1 133 ? -13.547 1.555 13.852 1 97.75 133 VAL A CA 1
ATOM 1022 C C . VAL A 1 133 ? -12.586 2.68 14.227 1 97.75 133 VAL A C 1
ATOM 1024 O O . VAL A 1 133 ? -12.82 3.404 15.195 1 97.75 133 VAL A O 1
ATOM 1027 N N . PHE A 1 134 ? -11.586 2.838 13.453 1 98.44 134 PHE A N 1
ATOM 1028 C CA . PHE A 1 134 ? -10.547 3.836 13.672 1 98.44 134 PHE A CA 1
ATOM 1029 C C . PHE A 1 134 ? -11.133 5.242 13.672 1 98.44 134 PHE A C 1
ATOM 1031 O O . PHE A 1 134 ? -10.852 6.035 14.57 1 98.44 134 PHE A O 1
ATOM 1038 N N . LEU A 1 135 ? -11.922 5.559 12.711 1 96.88 135 LEU A N 1
ATOM 1039 C CA . LEU A 1 135 ? -12.516 6.887 12.602 1 96.88 135 LEU A CA 1
ATOM 1040 C C . LEU A 1 135 ? -13.477 7.156 13.758 1 96.88 135 LEU A C 1
ATOM 1042 O O . LEU A 1 135 ? -13.516 8.266 14.289 1 96.88 135 LEU A O 1
ATOM 1046 N N . ARG A 1 136 ? -14.219 6.152 14.102 1 95.69 136 ARG A N 1
ATOM 1047 C CA . ARG A 1 136 ? -15.117 6.301 15.242 1 95.69 136 ARG A CA 1
ATOM 1048 C C . ARG A 1 136 ? -14.344 6.652 16.5 1 95.69 136 ARG A C 1
ATOM 1050 O O . ARG A 1 136 ? -14.742 7.555 17.25 1 95.69 136 ARG A O 1
ATOM 1057 N N . GLU A 1 137 ? -13.234 6.016 16.719 1 95.94 137 GLU A N 1
ATOM 1058 C CA . GLU A 1 137 ? -12.414 6.242 17.906 1 95.94 137 GLU A CA 1
ATOM 1059 C C . GLU A 1 137 ? -11.75 7.617 17.859 1 95.94 137 GLU A C 1
ATOM 1061 O O . GLU A 1 137 ? -11.711 8.328 18.875 1 95.94 137 GLU A O 1
ATOM 1066 N N . GLU A 1 138 ? -11.297 7.98 16.75 1 94.19 138 GLU A N 1
ATOM 1067 C CA . GLU A 1 138 ? -10.586 9.25 16.594 1 94.19 138 GLU A CA 1
ATOM 1068 C C . GLU A 1 138 ? -11.547 10.43 16.734 1 94.19 138 GLU A C 1
ATOM 1070 O O . GLU A 1 138 ? -11.195 11.453 17.312 1 94.19 138 GLU A O 1
ATOM 1075 N N . LEU A 1 139 ? -12.719 10.344 16.172 1 88.69 139 LEU A N 1
ATOM 1076 C CA . LEU A 1 139 ? -13.688 11.438 16.172 1 88.69 139 LEU A CA 1
ATOM 1077 C C . LEU A 1 139 ? -14.344 11.594 17.531 1 88.69 139 LEU A C 1
ATOM 1079 O O . LEU A 1 139 ? -14.703 12.703 17.938 1 88.69 139 LEU A O 1
ATOM 1083 N N . ALA A 1 140 ? -14.508 10.562 18.219 1 86.19 140 ALA A N 1
ATOM 1084 C CA . ALA A 1 140 ? -14.992 10.641 19.594 1 86.19 140 ALA A CA 1
ATOM 1085 C C . ALA A 1 140 ? -14.023 11.422 20.484 1 86.19 140 ALA A C 1
ATOM 1087 O O . ALA A 1 140 ? -14.438 12.172 21.359 1 86.19 140 ALA A O 1
ATOM 1088 N N . GLY A 1 141 ? -12.797 11.258 20.172 1 79 141 GLY A N 1
ATOM 1089 C CA . GLY A 1 141 ? -11.773 11.969 20.922 1 79 141 GLY A CA 1
ATOM 1090 C C . GLY A 1 141 ? -11.742 13.453 20.625 1 79 141 GLY A C 1
ATOM 1091 O O . GLY A 1 141 ? -11.344 14.25 21.469 1 79 141 GLY A O 1
ATOM 1092 N N . LEU A 1 142 ? -12.078 13.734 19.422 1 75.69 142 LEU A N 1
ATOM 1093 C CA . LEU A 1 142 ? -12.117 15.141 19.031 1 75.69 142 LEU A CA 1
ATOM 1094 C C . LEU A 1 142 ? -13.305 15.852 19.672 1 75.69 142 LEU A C 1
ATOM 1096 O O . LEU A 1 142 ? -13.25 17.047 19.938 1 75.69 142 LEU A O 1
ATOM 1100 N N . ALA A 1 143 ? -14.438 15.148 19.766 1 68 143 ALA A N 1
ATOM 1101 C CA . ALA A 1 143 ? -15.648 15.719 20.344 1 68 143 ALA A CA 1
ATOM 1102 C C . ALA A 1 143 ? -15.5 15.914 21.859 1 68 143 ALA A C 1
ATOM 1104 O O . ALA A 1 143 ? -16.172 16.766 22.453 1 68 143 ALA A O 1
ATOM 1105 N N . GLN A 1 144 ? -14.828 15.094 22.453 1 61.78 144 GLN A N 1
ATOM 1106 C CA . GLN A 1 144 ? -14.711 15.227 23.906 1 61.78 144 GLN A CA 1
ATOM 1107 C C . GLN A 1 144 ? -13.906 16.469 24.281 1 61.78 144 GLN A C 1
ATOM 1109 O O . GLN A 1 144 ? -12.766 16.625 23.844 1 61.78 144 GLN A O 1
ATOM 1114 N N . PRO A 1 145 ? -14.547 17.547 24.594 1 51.03 145 PRO A N 1
ATOM 1115 C CA . PRO A 1 145 ? -13.859 18.734 25.094 1 51.03 145 PRO A CA 1
ATOM 1116 C C . PRO A 1 145 ? -12.641 18.406 25.953 1 51.03 145 PRO A C 1
ATOM 1118 O O . PRO A 1 145 ? -12.641 17.391 26.656 1 51.03 145 PRO A O 1
ATOM 1121 N N . THR A 1 146 ? -11.43 18.453 25.25 1 47.19 146 THR A N 1
ATOM 1122 C CA . THR A 1 146 ? -10.359 18.422 26.234 1 47.19 146 THR A CA 1
ATOM 1123 C C . THR A 1 146 ? -10.828 19.031 27.547 1 47.19 146 THR A C 1
ATOM 1125 O O . THR A 1 146 ? -11.031 20.25 27.641 1 47.19 146 THR A O 1
ATOM 1128 N N . ASN A 1 147 ? -11.758 18.594 28.109 1 43.06 147 ASN A N 1
ATOM 1129 C CA . ASN A 1 147 ? -12.016 19.062 29.469 1 43.06 147 ASN A CA 1
ATOM 1130 C C . ASN A 1 147 ? -10.719 19.312 30.234 1 43.06 147 ASN A C 1
ATOM 1132 O O . ASN A 1 147 ? -10.016 18.359 30.594 1 43.06 147 ASN A O 1
ATOM 1136 N N . ALA A 1 148 ? -9.93 20.328 29.828 1 42.12 148 ALA A N 1
ATOM 1137 C CA . ALA A 1 148 ? -9.023 20.891 30.828 1 42.12 148 ALA A CA 1
ATOM 1138 C C . ALA A 1 148 ? -9.617 20.75 32.219 1 42.12 148 ALA A C 1
ATOM 1140 O O . ALA A 1 148 ? -10.602 21.422 32.562 1 42.12 148 ALA A O 1
ATOM 1141 N N . ASN A 1 149 ? -9.773 19.531 32.719 1 40.12 149 ASN A N 1
ATOM 1142 C CA . ASN A 1 149 ? -9.977 19.297 34.125 1 40.12 149 ASN A CA 1
ATOM 1143 C C . ASN A 1 149 ? -9.234 20.312 35 1 40.12 149 ASN A C 1
ATOM 1145 O O . ASN A 1 149 ? -8.008 20.281 35.062 1 40.12 149 ASN A O 1
ATOM 1149 N N . GLY A 1 150 ? -9.5 21.594 34.781 1 35.28 150 GLY A N 1
ATOM 1150 C CA . GLY A 1 150 ? -9.203 22.5 35.875 1 35.28 150 GLY A CA 1
ATOM 1151 C C . GLY A 1 150 ? -9.422 21.875 37.25 1 35.28 150 GLY A C 1
ATOM 1152 O O . GLY A 1 150 ? -10.555 21.625 37.656 1 35.28 150 GLY A O 1
ATOM 1153 N N . GLY A 1 151 ? -8.641 20.797 37.531 1 38.41 151 GLY A N 1
ATOM 1154 C CA . GLY A 1 151 ? -8.484 20.328 38.906 1 38.41 151 GLY A CA 1
ATOM 1155 C C . GLY A 1 151 ? -8.531 21.453 39.906 1 38.41 151 GLY A C 1
ATOM 1156 O O . GLY A 1 151 ? -7.516 22.109 40.188 1 38.41 151 GLY A O 1
ATOM 1157 N N . GLY A 1 152 ? -9.508 22.297 39.875 1 34.16 152 GLY A N 1
ATOM 1158 C CA . GLY A 1 152 ? -9.75 23.156 41.031 1 34.16 152 GLY A CA 1
ATOM 1159 C C . GLY A 1 152 ? -9.664 22.422 42.344 1 34.16 152 GLY A C 1
ATOM 1160 O O . GLY A 1 152 ? -10.484 21.531 42.625 1 34.16 152 GLY A O 1
ATOM 1161 N N . ALA A 1 153 ? -8.391 22.125 42.844 1 35.72 153 ALA A N 1
ATOM 1162 C CA . ALA A 1 153 ? -8.117 21.734 44.219 1 35.72 153 ALA A CA 1
ATOM 1163 C C . ALA A 1 153 ? -9.023 22.484 45.188 1 35.72 153 ALA A C 1
ATOM 1165 O O . ALA A 1 153 ? -8.875 23.688 45.375 1 35.72 153 ALA A O 1
ATOM 1166 N N . ALA A 1 154 ? -10.258 22.172 45.219 1 36.19 154 ALA A N 1
ATOM 1167 C CA . ALA A 1 154 ? -11.109 22.656 46.312 1 36.19 154 ALA A CA 1
ATOM 1168 C C . ALA A 1 154 ? -10.43 22.453 47.656 1 36.19 154 ALA A C 1
ATOM 1170 O O . ALA A 1 154 ? -10.047 21.328 48 1 36.19 154 ALA A O 1
ATOM 1171 N N . ALA A 1 155 ? -9.719 23.469 48.156 1 35.72 155 ALA A N 1
ATOM 1172 C CA . ALA A 1 155 ? -9.164 23.625 49.5 1 35.72 155 ALA A CA 1
ATOM 1173 C C . ALA A 1 155 ? -10.148 23.141 50.562 1 35.72 155 ALA A C 1
ATOM 1175 O O . ALA A 1 155 ? -11.297 23.594 50.594 1 35.72 155 ALA A O 1
ATOM 1176 N N . SER A 1 156 ? -10.133 21.828 50.938 1 36.75 156 SER A N 1
ATOM 1177 C CA . SER A 1 156 ? -10.891 21.281 52.062 1 36.75 156 SER A CA 1
ATOM 1178 C C . SER A 1 156 ? -10.883 22.219 53.25 1 36.75 156 SER A C 1
ATOM 1180 O O . SER A 1 156 ? -9.852 22.797 53.594 1 36.75 156 SER A O 1
ATOM 1182 N N . PRO A 1 157 ? -11.992 22.734 53.688 1 33.16 157 PRO A N 1
ATOM 1183 C CA . PRO A 1 157 ? -12.078 23.656 54.812 1 33.16 157 PRO A CA 1
ATOM 1184 C C . PRO A 1 157 ? -11.312 23.156 56.031 1 33.16 157 PRO A C 1
ATOM 1186 O O . PRO A 1 157 ? -11.312 21.953 56.312 1 33.16 157 PRO A O 1
ATOM 1189 N N . ALA A 1 158 ? -10.133 23.781 56.438 1 35.47 158 ALA A N 1
ATOM 1190 C CA . ALA A 1 158 ? -9.336 23.562 57.656 1 35.47 158 ALA A CA 1
ATOM 1191 C C . ALA A 1 158 ? -10.234 23.375 58.875 1 35.47 158 ALA A C 1
ATOM 1193 O O . ALA A 1 158 ? -11.039 24.25 59.188 1 35.47 158 ALA A O 1
ATOM 1194 N N . VAL A 1 159 ? -10.727 22.156 59.219 1 34.66 159 VAL A N 1
ATOM 1195 C CA . VAL A 1 159 ? -11.43 21.828 60.438 1 34.66 159 VAL A CA 1
ATOM 1196 C C . VAL A 1 159 ? -10.672 22.391 61.625 1 34.66 159 VAL A C 1
ATOM 1198 O O . VAL A 1 159 ? -9.477 22.156 61.781 1 34.66 159 VAL A O 1
ATOM 1201 N N . GLU A 1 160 ? -11.102 23.531 62.219 1 33.78 160 GLU A N 1
ATOM 1202 C CA . GLU A 1 160 ? -10.633 24.219 63.438 1 33.78 160 GLU A CA 1
ATOM 1203 C C . GLU A 1 160 ? -10.438 23.219 64.562 1 33.78 160 GLU A C 1
ATOM 1205 O O . GLU A 1 160 ? -11.344 22.453 64.875 1 33.78 160 GLU A O 1
ATOM 1210 N N . PRO A 1 161 ? -9.18 22.672 64.688 1 35.94 161 PRO A N 1
ATOM 1211 C CA . PRO A 1 161 ? -8.969 21.797 65.875 1 35.94 161 PRO A CA 1
ATOM 1212 C C . PRO A 1 161 ? -9.648 22.312 67.125 1 35.94 161 PRO A C 1
ATOM 1214 O O . PRO A 1 161 ? -9.688 23.516 67.375 1 35.94 161 PRO A O 1
ATOM 1217 N N . GLY A 1 162 ? -10.742 21.672 67.562 1 33.59 162 GLY A N 1
ATOM 1218 C CA . GLY A 1 162 ? -11.516 21.969 68.75 1 33.59 162 GLY A CA 1
ATOM 1219 C C . GLY A 1 162 ? -10.648 22.203 70 1 33.59 162 GLY A C 1
ATOM 1220 O O . GLY A 1 162 ? -9.469 21.844 70 1 33.59 162 GLY A O 1
ATOM 1221 N N . PRO A 1 163 ? -10.953 23.188 70.812 1 33.81 163 PRO A N 1
ATOM 1222 C CA . PRO A 1 163 ? -10.266 23.703 72 1 33.81 163 PRO A CA 1
ATOM 1223 C C . PRO A 1 163 ? -9.914 22.609 73 1 33.81 163 PRO A C 1
ATOM 1225 O O . PRO A 1 163 ? -10.742 21.734 73.312 1 33.81 163 PRO A O 1
ATOM 1228 N N . SER A 1 164 ? -8.781 21.844 72.812 1 34.78 164 SER A N 1
ATOM 1229 C CA . SER A 1 164 ? -8.438 20.875 73.875 1 34.78 164 SER A CA 1
ATOM 1230 C C . SER A 1 164 ? -8.68 21.453 75.25 1 34.78 164 SER A C 1
ATOM 1232 O O . SER A 1 164 ? -8.336 22.609 75.5 1 34.78 164 SER A O 1
ATOM 1234 N N . PRO A 1 165 ? -9.516 20.766 76.062 1 33.5 165 PRO A N 1
ATOM 1235 C CA . PRO A 1 165 ? -9.898 21.156 77.375 1 33.5 165 PRO A CA 1
ATOM 1236 C C . PRO A 1 165 ? -8.703 21.469 78.312 1 33.5 165 PRO A C 1
ATOM 1238 O O . PRO A 1 165 ? -7.594 20.984 78.062 1 33.5 165 PRO A O 1
ATOM 1241 N N . ALA A 1 166 ? -8.656 22.594 78.938 1 31.66 166 ALA A N 1
ATOM 1242 C CA . ALA A 1 166 ? -7.773 23.188 79.938 1 31.66 166 ALA A CA 1
ATOM 1243 C C . ALA A 1 166 ? -7.461 22.188 81.062 1 31.66 166 ALA A C 1
ATOM 1245 O O . ALA A 1 166 ? -8.359 21.781 81.812 1 31.66 166 ALA A O 1
ATOM 1246 N N . ALA A 1 167 ? -6.656 21.156 80.688 1 33.59 167 ALA A N 1
ATOM 1247 C CA . ALA A 1 167 ? -6.266 20.312 81.812 1 33.59 167 ALA A CA 1
ATOM 1248 C C . ALA A 1 167 ? -5.883 21.172 83.062 1 33.59 167 ALA A C 1
ATOM 1250 O O . ALA A 1 167 ? -5.125 22.125 82.938 1 33.59 167 ALA A O 1
ATOM 1251 N N . THR A 1 168 ? -6.73 21.156 84.062 1 28.8 168 THR A N 1
ATOM 1252 C CA . THR A 1 168 ? -6.668 21.656 85.438 1 28.8 168 THR A CA 1
ATOM 1253 C C . THR A 1 168 ? -5.328 21.312 86.062 1 28.8 168 THR A C 1
ATOM 1255 O O . THR A 1 168 ? -4.906 20.156 86.062 1 28.8 168 THR A O 1
ATOM 1258 N N . MET A 1 169 ? -4.387 22.25 86.125 1 29.06 169 MET A N 1
ATOM 1259 C CA . MET A 1 169 ? -3.117 22.328 86.812 1 29.06 169 MET A CA 1
ATOM 1260 C C . MET A 1 169 ? -3.256 21.781 88.25 1 29.06 169 MET A C 1
ATOM 1262 O O . MET A 1 169 ? -3.842 22.438 89.125 1 29.06 169 MET A O 1
ATOM 1266 N N . GLN A 1 170 ? -3.844 20.5 88.375 1 24.72 170 GLN A N 1
ATOM 1267 C CA . GLN A 1 170 ? -3.576 20.125 89.812 1 24.72 170 GLN A CA 1
ATOM 1268 C C . GLN A 1 170 ? -2.098 19.812 90 1 24.72 170 GLN A C 1
ATOM 1270 O O . GLN A 1 170 ? -1.466 19.188 89.125 1 24.72 170 GLN A O 1
ATOM 1275 N N . MET B 1 1 ? 12.375 -20.969 -15.664 1 37 1 MET B N 1
ATOM 1276 C CA . MET B 1 1 ? 12.445 -20.531 -14.273 1 37 1 MET B CA 1
ATOM 1277 C C . MET B 1 1 ? 11.375 -21.203 -13.43 1 37 1 MET B C 1
ATOM 1279 O O . MET B 1 1 ? 10.297 -21.516 -13.93 1 37 1 MET B O 1
ATOM 1283 N N . SER B 1 2 ? 11.547 -22 -12.461 1 43.91 2 SER B N 1
ATOM 1284 C CA . SER B 1 2 ? 10.719 -22.953 -11.734 1 43.91 2 SER B CA 1
ATOM 1285 C C . SER B 1 2 ? 9.375 -22.328 -11.352 1 43.91 2 SER B C 1
ATOM 1287 O O . SER B 1 2 ? 9.328 -21.234 -10.812 1 43.91 2 SER B O 1
ATOM 1289 N N . ASP B 1 3 ? 8.266 -22.609 -12.141 1 59.09 3 ASP B N 1
ATOM 1290 C CA . ASP B 1 3 ? 6.824 -22.406 -12.078 1 59.09 3 ASP B CA 1
ATOM 1291 C C . ASP B 1 3 ? 6.309 -22.578 -10.656 1 59.09 3 ASP B C 1
ATOM 1293 O O . ASP B 1 3 ? 5.109 -22.781 -10.438 1 59.09 3 ASP B O 1
ATOM 1297 N N . THR B 1 4 ? 7.332 -22.641 -9.625 1 82 4 THR B N 1
ATOM 1298 C CA . THR B 1 4 ? 6.895 -22.938 -8.266 1 82 4 THR B CA 1
ATOM 1299 C C . THR B 1 4 ? 6.398 -21.672 -7.57 1 82 4 THR B C 1
ATOM 1301 O O . THR B 1 4 ? 7.047 -20.641 -7.629 1 82 4 THR B O 1
ATOM 1304 N N . LEU B 1 5 ? 5.301 -21.719 -7.062 1 93.31 5 LEU B N 1
ATOM 1305 C CA . LEU B 1 5 ? 4.676 -20.641 -6.293 1 93.31 5 LEU B CA 1
ATOM 1306 C C . LEU B 1 5 ? 5.348 -20.484 -4.934 1 93.31 5 LEU B C 1
ATOM 1308 O O . LEU B 1 5 ? 5.691 -21.484 -4.289 1 93.31 5 LEU B O 1
ATOM 1312 N N . ILE B 1 6 ? 5.688 -19.281 -4.578 1 96 6 ILE B N 1
ATOM 1313 C CA . ILE B 1 6 ? 6.234 -18.938 -3.271 1 96 6 ILE B CA 1
ATOM 1314 C C . ILE B 1 6 ? 5.113 -18.438 -2.357 1 96 6 ILE B C 1
ATOM 1316 O O . ILE B 1 6 ? 4.496 -17.406 -2.615 1 96 6 ILE B O 1
ATOM 1320 N N . SER B 1 7 ? 4.824 -19.141 -1.359 1 95.69 7 SER B N 1
ATOM 1321 C CA . SER B 1 7 ? 3.74 -18.766 -0.461 1 95.69 7 SER B CA 1
ATOM 1322 C C . SER B 1 7 ? 4.27 -18.375 0.917 1 95.69 7 SER B C 1
ATOM 1324 O O . SER B 1 7 ? 3.527 -17.859 1.755 1 95.69 7 SER B O 1
ATOM 1326 N N . LYS B 1 8 ? 5.516 -18.656 1.144 1 95.94 8 LYS B N 1
ATOM 1327 C CA . LYS B 1 8 ? 6.23 -18.328 2.371 1 95.94 8 LYS B CA 1
ATOM 1328 C C . LYS B 1 8 ? 7.742 -18.328 2.148 1 95.94 8 LYS B C 1
ATOM 1330 O O . LYS B 1 8 ? 8.227 -18.969 1.213 1 95.94 8 LYS B O 1
ATOM 1335 N N . LEU B 1 9 ? 8.445 -17.656 2.961 1 95.81 9 LEU B N 1
ATOM 1336 C CA . LEU B 1 9 ? 9.898 -17.641 2.949 1 95.81 9 LEU B CA 1
ATOM 1337 C C . LEU B 1 9 ? 10.453 -17.656 4.371 1 95.81 9 LEU B C 1
ATOM 1339 O O . LEU B 1 9 ? 9.758 -17.281 5.32 1 95.81 9 LEU B O 1
ATOM 1343 N N . ASP B 1 10 ? 11.586 -18.141 4.48 1 94.12 10 ASP B N 1
ATOM 1344 C CA . ASP B 1 10 ? 12.367 -17.812 5.668 1 94.12 10 ASP B CA 1
ATOM 1345 C C . ASP B 1 10 ? 13.328 -16.656 5.391 1 94.12 10 ASP B C 1
ATOM 1347 O O . ASP B 1 10 ? 13.336 -16.109 4.293 1 94.12 10 ASP B O 1
ATOM 1351 N N . LEU B 1 11 ? 14.109 -16.344 6.398 1 93.94 11 LEU B N 1
ATOM 1352 C CA . LEU B 1 11 ? 14.992 -15.195 6.262 1 93.94 11 LEU B CA 1
ATOM 1353 C C . LEU B 1 11 ? 16.016 -15.422 5.156 1 93.94 11 LEU B C 1
ATOM 1355 O O . LEU B 1 11 ? 16.359 -14.492 4.422 1 93.94 11 LEU B O 1
ATOM 1359 N N . ASP B 1 12 ? 16.516 -16.594 5.016 1 95.5 12 ASP B N 1
ATOM 1360 C CA . ASP B 1 12 ? 17.5 -16.906 3.984 1 95.5 12 ASP B CA 1
ATOM 1361 C C . ASP B 1 12 ? 16.891 -16.812 2.59 1 95.5 12 ASP B C 1
ATOM 1363 O O . ASP B 1 12 ? 17.516 -16.297 1.665 1 95.5 12 ASP B O 1
ATOM 1367 N N . GLY B 1 13 ? 15.703 -17.344 2.453 1 95.94 13 GLY B N 1
ATOM 1368 C CA . GLY B 1 13 ? 15 -17.219 1.188 1 95.94 13 GLY B CA 1
ATOM 1369 C C . GLY B 1 13 ? 14.727 -15.773 0.807 1 95.94 13 GLY B C 1
ATOM 1370 O O . GLY B 1 13 ? 14.82 -15.406 -0.367 1 95.94 13 GLY B O 1
ATOM 1371 N N . LEU B 1 14 ? 14.414 -15.031 1.781 1 97.31 14 LEU B N 1
ATOM 1372 C CA . LEU B 1 14 ? 14.172 -13.609 1.557 1 97.31 14 LEU B CA 1
ATOM 1373 C C . LEU B 1 14 ? 15.445 -12.906 1.092 1 97.31 14 LEU B C 1
ATOM 1375 O O . LEU B 1 14 ? 15.414 -12.117 0.15 1 97.31 14 LEU B O 1
ATOM 1379 N N . ARG B 1 15 ? 16.531 -13.18 1.732 1 98.12 15 ARG B N 1
ATOM 1380 C CA . ARG B 1 15 ? 17.828 -12.641 1.339 1 98.12 15 ARG B CA 1
ATOM 1381 C C . ARG B 1 15 ? 18.141 -12.969 -0.117 1 98.12 15 ARG B C 1
ATOM 1383 O O . ARG B 1 15 ? 18.484 -12.086 -0.899 1 98.12 15 ARG B O 1
ATOM 1390 N N . GLU B 1 16 ? 17.953 -14.195 -0.493 1 97.94 16 GLU B N 1
ATOM 1391 C CA . GLU B 1 16 ? 18.266 -14.664 -1.843 1 97.94 16 GLU B CA 1
ATOM 1392 C C . GLU B 1 16 ? 17.391 -13.961 -2.881 1 97.94 16 GLU B C 1
ATOM 1394 O O . GLU B 1 16 ? 17.859 -13.672 -3.988 1 97.94 16 GLU B O 1
ATOM 1399 N N . LEU B 1 17 ? 16.203 -13.758 -2.504 1 97.81 17 LEU B N 1
ATOM 1400 C CA . LEU B 1 17 ? 15.266 -13.078 -3.395 1 97.81 17 LEU B CA 1
ATOM 1401 C C . LEU B 1 17 ? 15.781 -11.695 -3.771 1 97.81 17 LEU B C 1
ATOM 1403 O O . LEU B 1 17 ? 15.828 -11.344 -4.953 1 97.81 17 LEU B O 1
ATOM 1407 N N . PHE B 1 18 ? 16.188 -10.891 -2.814 1 98.62 18 PHE B N 1
ATOM 1408 C CA . PHE B 1 18 ? 16.672 -9.531 -3.062 1 98.62 18 PHE B CA 1
ATOM 1409 C C . PHE B 1 18 ? 18.031 -9.555 -3.746 1 98.62 18 PHE B C 1
ATOM 1411 O O . PHE B 1 18 ? 18.297 -8.734 -4.625 1 98.62 18 PHE B O 1
ATOM 1418 N N . GLN B 1 19 ? 18.844 -10.555 -3.381 1 98.56 19 GLN B N 1
ATOM 1419 C CA . GLN B 1 19 ? 20.141 -10.672 -4.02 1 98.56 19 GLN B CA 1
ATOM 1420 C C . GLN B 1 19 ? 20 -11.039 -5.496 1 98.56 19 GLN B C 1
ATOM 1422 O O . GLN B 1 19 ? 20.734 -10.523 -6.34 1 98.56 19 GLN B O 1
ATOM 1427 N N . ALA B 1 20 ? 19.078 -11.844 -5.734 1 97.44 20 ALA B N 1
ATOM 1428 C CA . ALA B 1 20 ? 18.812 -12.234 -7.121 1 97.44 20 ALA B CA 1
ATOM 1429 C C . ALA B 1 20 ? 18.344 -11.039 -7.941 1 97.44 20 ALA B C 1
ATOM 1431 O O . ALA B 1 20 ? 18.516 -11 -9.164 1 97.44 20 ALA B O 1
ATOM 1432 N N . ALA B 1 21 ? 17.75 -10.062 -7.273 1 97.19 21 ALA B N 1
ATOM 1433 C CA . ALA B 1 21 ? 17.281 -8.852 -7.945 1 97.19 21 ALA B CA 1
ATOM 1434 C C . ALA B 1 21 ? 18.391 -7.82 -8.062 1 97.19 21 ALA B C 1
ATOM 1436 O O . ALA B 1 21 ? 18.188 -6.723 -8.578 1 97.19 21 ALA B O 1
ATOM 1437 N N . GLY B 1 22 ? 19.547 -8.086 -7.52 1 97.69 22 GLY B N 1
ATOM 1438 C CA . GLY B 1 22 ? 20.703 -7.242 -7.719 1 97.69 22 GLY B CA 1
ATOM 1439 C C . GLY B 1 22 ? 21.031 -6.383 -6.508 1 97.69 22 GLY B C 1
ATOM 1440 O O . GLY B 1 22 ? 21.859 -5.48 -6.586 1 97.69 22 GLY B O 1
ATOM 1441 N N . TYR B 1 23 ? 20.438 -6.711 -5.379 1 98.69 23 TYR B N 1
ATOM 1442 C CA . TYR B 1 23 ? 20.641 -5.879 -4.195 1 98.69 23 TYR B CA 1
ATOM 1443 C C . TYR B 1 23 ? 21.672 -6.5 -3.26 1 98.69 23 TYR B C 1
ATOM 1445 O O . TYR B 1 23 ? 21.781 -7.727 -3.176 1 98.69 23 TYR B O 1
ATOM 1453 N N . ARG B 1 24 ? 22.375 -5.598 -2.637 1 98.19 24 ARG B N 1
ATOM 1454 C CA . ARG B 1 24 ? 23.141 -6.039 -1.469 1 98.19 24 ARG B CA 1
ATOM 1455 C C . ARG B 1 24 ? 22.234 -6.176 -0.249 1 98.19 24 ARG B C 1
ATOM 1457 O O . ARG B 1 24 ? 21.344 -5.348 -0.033 1 98.19 24 ARG B O 1
ATOM 1464 N N . VAL B 1 25 ? 22.469 -7.23 0.537 1 98.56 25 VAL B N 1
ATOM 1465 C CA . VAL B 1 25 ? 21.594 -7.477 1.674 1 98.56 25 VAL B CA 1
ATOM 1466 C C . VAL B 1 25 ? 22.422 -7.828 2.904 1 98.56 25 VAL B C 1
ATOM 1468 O O . VAL B 1 25 ? 23.328 -8.664 2.832 1 98.56 25 VAL B O 1
ATOM 1471 N N . GLU B 1 26 ? 22.141 -7.191 3.996 1 97.88 26 GLU B N 1
ATOM 1472 C CA . GLU B 1 26 ? 22.766 -7.492 5.281 1 97.88 26 GLU B CA 1
ATOM 1473 C C . GLU B 1 26 ? 21.719 -7.84 6.336 1 97.88 26 GLU B C 1
ATOM 1475 O O . GLU B 1 26 ? 20.562 -7.414 6.242 1 97.88 26 GLU B O 1
ATOM 1480 N N . THR B 1 27 ? 22.188 -8.617 7.285 1 96.5 27 THR B N 1
ATOM 1481 C CA . THR B 1 27 ? 21.312 -8.93 8.406 1 96.5 27 THR B CA 1
ATOM 1482 C C . THR B 1 27 ? 21.375 -7.844 9.477 1 96.5 27 THR B C 1
ATOM 1484 O O . THR B 1 27 ? 22.453 -7.352 9.797 1 96.5 27 THR B O 1
ATOM 1487 N N . ALA B 1 28 ? 20.25 -7.445 9.867 1 94.56 28 ALA B N 1
ATOM 1488 C CA . ALA B 1 28 ? 20.141 -6.477 10.961 1 94.56 28 ALA B CA 1
ATOM 1489 C C . ALA B 1 28 ? 19.266 -7.004 12.086 1 94.56 28 ALA B C 1
ATOM 1491 O O . ALA B 1 28 ? 18.469 -7.934 11.883 1 94.56 28 ALA B O 1
ATOM 1492 N N . SER B 1 29 ? 19.531 -6.508 13.297 1 88.62 29 SER B N 1
ATOM 1493 C CA . SER B 1 29 ? 18.703 -6.902 14.445 1 88.62 29 SER B CA 1
ATOM 1494 C C . SER B 1 29 ? 18.25 -5.688 15.242 1 88.62 29 SER B C 1
ATOM 1496 O O . SER B 1 29 ? 19 -4.715 15.383 1 88.62 29 SER B O 1
ATOM 1498 N N . ASP B 1 30 ? 17 -5.684 15.492 1 83.88 30 ASP B N 1
ATOM 1499 C CA . ASP B 1 30 ? 16.438 -4.727 16.438 1 83.88 30 ASP B CA 1
ATOM 1500 C C . ASP B 1 30 ? 16.359 -5.324 17.844 1 83.88 30 ASP B C 1
ATOM 1502 O O . ASP B 1 30 ? 15.469 -6.117 18.141 1 83.88 30 ASP B O 1
ATOM 1506 N N . PRO B 1 31 ? 17.25 -4.938 18.641 1 79.12 31 PRO B N 1
ATOM 1507 C CA . PRO B 1 31 ? 17.281 -5.578 19.969 1 79.12 31 PRO B CA 1
ATOM 1508 C C . PRO B 1 31 ? 16.062 -5.266 20.812 1 79.12 31 PRO B C 1
ATOM 1510 O O . PRO B 1 31 ? 15.641 -6.094 21.625 1 79.12 31 PRO B O 1
ATOM 1513 N N . VAL B 1 32 ? 15.523 -4.113 20.594 1 76 32 VAL B N 1
ATOM 1514 C CA . VAL B 1 32 ? 14.359 -3.713 21.375 1 76 32 VAL B CA 1
ATOM 1515 C C . VAL B 1 32 ? 13.164 -4.582 21 1 76 32 VAL B C 1
ATOM 1517 O O . VAL B 1 32 ? 12.477 -5.125 21.875 1 76 32 VAL B O 1
ATOM 1520 N N . ALA B 1 33 ? 13.023 -4.848 19.734 1 74 33 ALA B N 1
ATOM 1521 C CA . ALA B 1 33 ? 11.891 -5.629 19.25 1 74 33 ALA B CA 1
ATOM 1522 C C . ALA B 1 33 ? 12.258 -7.105 19.109 1 74 33 ALA B C 1
ATOM 1524 O O . ALA B 1 33 ? 11.406 -7.938 18.797 1 74 33 ALA B O 1
ATOM 1525 N N . SER B 1 34 ? 13.453 -7.449 19.438 1 80.81 34 SER B N 1
ATOM 1526 C CA . SER B 1 34 ? 13.945 -8.812 19.25 1 80.81 34 SER B CA 1
ATOM 1527 C C . SER B 1 34 ? 13.594 -9.344 17.875 1 80.81 34 SER B C 1
ATOM 1529 O O . SER B 1 34 ? 13.109 -10.469 17.734 1 80.81 34 SER B O 1
ATOM 1531 N N . LEU B 1 35 ? 13.68 -8.5 16.953 1 84.25 35 LEU B N 1
ATOM 1532 C CA . LEU B 1 35 ? 13.352 -8.82 15.57 1 84.25 35 LEU B CA 1
ATOM 1533 C C . LEU B 1 35 ? 14.602 -8.844 14.703 1 84.25 35 LEU B C 1
ATOM 1535 O O . LEU B 1 35 ? 15.43 -7.934 14.773 1 84.25 35 LEU B O 1
ATOM 1539 N N . THR B 1 36 ? 14.797 -10.039 14.07 1 91.88 36 THR B N 1
ATOM 1540 C CA . THR B 1 36 ? 15.812 -10.125 13.031 1 91.88 36 THR B CA 1
ATOM 1541 C C . THR B 1 36 ? 15.211 -9.82 11.656 1 91.88 36 THR B C 1
ATOM 1543 O O . THR B 1 36 ? 14.18 -10.391 11.289 1 91.88 36 THR B O 1
ATOM 1546 N N . TYR B 1 37 ? 15.859 -8.844 10.984 1 96.06 37 TYR B N 1
ATOM 1547 C CA . TYR B 1 37 ? 15.391 -8.461 9.656 1 96.06 37 TYR B CA 1
ATOM 1548 C C . TYR B 1 37 ? 16.562 -8.195 8.719 1 96.06 37 TYR B C 1
ATOM 1550 O O . TYR B 1 37 ? 17.719 -8.438 9.07 1 96.06 37 TYR B O 1
ATOM 1558 N N . LEU B 1 38 ? 16.281 -7.93 7.504 1 98.12 38 LEU B N 1
ATOM 1559 C CA . LEU B 1 38 ? 17.312 -7.656 6.516 1 98.12 38 LEU B CA 1
ATOM 1560 C C . LEU B 1 38 ? 17.344 -6.172 6.164 1 98.12 38 LEU B C 1
ATOM 1562 O O . LEU B 1 38 ? 16.359 -5.461 6.348 1 98.12 38 LEU B O 1
ATOM 1566 N N . ARG B 1 39 ? 18.531 -5.754 5.758 1 98.31 39 ARG B N 1
ATOM 1567 C CA . ARG B 1 39 ? 18.719 -4.367 5.352 1 98.31 39 ARG B CA 1
ATOM 1568 C C . ARG B 1 39 ? 19.391 -4.285 3.986 1 98.31 39 ARG B C 1
ATOM 1570 O O . ARG B 1 39 ? 20.25 -5.109 3.662 1 98.31 39 ARG B O 1
ATOM 1577 N N . SER B 1 40 ? 18.938 -3.307 3.205 1 98.75 40 SER B N 1
ATOM 1578 C CA . SER B 1 40 ? 19.5 -3.027 1.886 1 98.75 40 SER B CA 1
ATOM 1579 C C . SER B 1 40 ? 19.484 -1.532 1.583 1 98.75 40 SER B C 1
ATOM 1581 O O . SER B 1 40 ? 19.391 -0.709 2.498 1 98.75 40 SER B O 1
ATOM 1583 N N . ALA B 1 41 ? 19.797 -1.194 0.318 1 98.62 41 ALA B N 1
ATOM 1584 C CA . ALA B 1 41 ? 19.781 0.208 -0.09 1 98.62 41 ALA B CA 1
ATOM 1585 C C . ALA B 1 41 ? 19.438 0.346 -1.572 1 98.62 41 ALA B C 1
ATOM 1587 O O . ALA B 1 41 ? 19.719 -0.557 -2.365 1 98.62 41 ALA B O 1
ATOM 1588 N N . THR B 1 42 ? 18.844 1.383 -1.894 1 98.38 42 THR B N 1
ATOM 1589 C CA . THR B 1 42 ? 18.578 1.761 -3.277 1 98.38 42 THR B CA 1
ATOM 1590 C C . THR B 1 42 ? 18.484 3.277 -3.414 1 98.38 42 THR B C 1
ATOM 1592 O O . THR B 1 42 ? 17.969 3.953 -2.52 1 98.38 42 THR B O 1
ATOM 1595 N N . ASN B 1 43 ? 19 3.879 -4.512 1 97.38 43 ASN B N 1
ATOM 1596 C CA . ASN B 1 43 ? 18.922 5.309 -4.797 1 97.38 43 ASN B CA 1
ATOM 1597 C C . ASN B 1 43 ? 19.484 6.137 -3.643 1 97.38 43 ASN B C 1
ATOM 1599 O O . ASN B 1 43 ? 18.906 7.164 -3.277 1 97.38 43 ASN B O 1
ATOM 1603 N N . GLY B 1 44 ? 20.453 5.562 -2.953 1 96.75 44 GLY B N 1
ATOM 1604 C CA . GLY B 1 44 ? 21.172 6.273 -1.904 1 96.75 44 GLY B CA 1
ATOM 1605 C C . GLY B 1 44 ? 20.469 6.227 -0.563 1 96.75 44 GLY B C 1
ATOM 1606 O O . GLY B 1 44 ? 20.906 6.848 0.403 1 96.75 44 GLY B O 1
ATOM 1607 N N . LEU B 1 45 ? 19.344 5.527 -0.486 1 98.06 45 LEU B N 1
ATOM 1608 C CA . LEU B 1 45 ? 18.578 5.418 0.755 1 98.06 45 LEU B CA 1
ATOM 16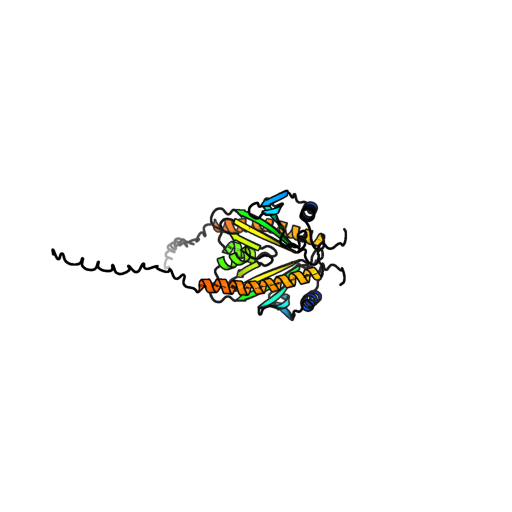09 C C . LEU B 1 45 ? 18.594 3.984 1.276 1 98.06 45 LEU B C 1
ATOM 1611 O O . LEU B 1 45 ? 18.328 3.043 0.528 1 98.06 45 LEU B O 1
ATOM 1615 N N . ALA B 1 46 ? 19 3.875 2.516 1 98.31 46 ALA B N 1
ATOM 1616 C CA . ALA B 1 46 ? 18.891 2.572 3.168 1 98.31 46 ALA B CA 1
ATOM 1617 C C . ALA B 1 46 ? 17.422 2.221 3.445 1 98.31 46 ALA B C 1
ATOM 1619 O O . ALA B 1 46 ? 16.594 3.109 3.633 1 98.31 46 ALA B O 1
ATOM 1620 N N . PHE B 1 47 ? 17.141 0.932 3.398 1 98.62 47 PHE B N 1
ATOM 1621 C CA . PHE B 1 47 ? 15.797 0.501 3.777 1 98.62 47 PHE B CA 1
ATOM 1622 C C . PHE B 1 47 ? 15.836 -0.857 4.465 1 98.62 47 PHE B C 1
ATOM 1624 O O . PHE B 1 47 ? 16.781 -1.621 4.285 1 98.62 47 PHE B O 1
ATOM 1631 N N . ASP B 1 48 ? 14.836 -1.107 5.242 1 98.12 48 ASP B N 1
ATOM 1632 C CA . ASP B 1 48 ? 14.672 -2.375 5.949 1 98.12 48 ASP B CA 1
ATOM 1633 C C . ASP B 1 48 ? 13.734 -3.309 5.188 1 98.12 48 ASP B C 1
ATOM 1635 O O . ASP B 1 48 ? 12.75 -2.859 4.59 1 98.12 48 ASP B O 1
ATOM 1639 N N . ILE B 1 49 ? 14.078 -4.578 5.191 1 98.5 49 ILE B N 1
ATOM 1640 C CA . ILE B 1 49 ? 13.219 -5.676 4.773 1 98.5 49 ILE B CA 1
ATOM 1641 C C . ILE B 1 49 ? 12.719 -6.438 6 1 98.5 49 ILE B C 1
ATOM 1643 O O . ILE B 1 49 ? 13.414 -7.309 6.523 1 98.5 49 ILE B O 1
ATOM 1647 N N . ARG B 1 50 ? 11.484 -6.121 6.355 1 96.62 50 ARG B N 1
ATOM 1648 C CA . ARG B 1 50 ? 11 -6.602 7.645 1 96.62 50 ARG B CA 1
ATOM 1649 C C . ARG B 1 50 ? 9.977 -7.719 7.465 1 96.62 50 ARG B C 1
ATOM 1651 O O . ARG B 1 50 ? 8.961 -7.535 6.793 1 96.62 50 ARG B O 1
ATOM 1658 N N . PRO B 1 51 ? 10.297 -8.836 8.133 1 94.94 51 PRO B N 1
ATOM 1659 C CA . PRO B 1 51 ? 9.258 -9.867 8.133 1 94.94 51 PRO B CA 1
ATOM 1660 C C . PRO B 1 51 ? 7.988 -9.43 8.859 1 94.94 51 PRO B C 1
ATOM 1662 O O . PRO B 1 51 ? 8.062 -8.781 9.906 1 94.94 51 PRO B O 1
ATOM 1665 N N . GLY B 1 52 ? 6.812 -9.703 8.195 1 92.25 52 GLY B N 1
ATOM 1666 C CA . GLY B 1 52 ? 5.535 -9.422 8.828 1 92.25 52 GLY B CA 1
ATOM 1667 C C . GLY B 1 52 ? 4.988 -10.586 9.633 1 92.25 52 GLY B C 1
ATOM 1668 O O . GLY B 1 52 ? 5.613 -11.023 10.602 1 92.25 52 GLY B O 1
ATOM 1669 N N . ASN B 1 53 ? 3.896 -11.07 9.133 1 87.25 53 ASN B N 1
ATOM 1670 C CA . ASN B 1 53 ? 3.256 -12.18 9.828 1 87.25 53 ASN B CA 1
ATOM 1671 C C . ASN B 1 53 ? 3.949 -13.508 9.523 1 87.25 53 ASN B C 1
ATOM 1673 O O . ASN B 1 53 ? 4.582 -13.656 8.477 1 87.25 53 ASN B O 1
ATOM 1677 N N . ARG B 1 54 ? 3.854 -14.375 10.555 1 83.31 54 ARG B N 1
ATOM 1678 C CA . ARG B 1 54 ? 4.422 -15.711 10.414 1 83.31 54 ARG B CA 1
ATOM 1679 C C . ARG B 1 54 ? 3.35 -16.781 10.562 1 83.31 54 ARG B C 1
ATOM 1681 O O . ARG B 1 54 ? 2.338 -16.578 11.234 1 83.31 54 ARG B O 1
ATOM 1688 N N . LEU B 1 55 ? 3.637 -17.844 9.82 1 77.25 55 LEU B N 1
ATOM 1689 C CA . LEU B 1 55 ? 2.777 -19 10.008 1 77.25 55 LEU B CA 1
ATOM 1690 C C . LEU B 1 55 ? 2.926 -19.562 11.414 1 77.25 55 LEU B C 1
ATOM 1692 O O . LEU B 1 55 ? 3.879 -19.234 12.125 1 77.25 55 LEU B O 1
ATOM 1696 N N . SER B 1 56 ? 2.004 -20.281 11.703 1 70.25 56 SER B N 1
ATOM 1697 C CA . SER B 1 56 ? 1.922 -20.828 13.047 1 70.25 56 SER B CA 1
ATOM 1698 C C . SER B 1 56 ? 3.166 -21.641 13.391 1 70.25 56 SER B C 1
ATOM 1700 O O . SER B 1 56 ? 3.559 -21.734 14.555 1 70.25 56 SER B O 1
ATOM 1702 N N . ASP B 1 57 ? 3.736 -22.219 12.406 1 67 57 ASP B N 1
ATOM 1703 C CA . ASP B 1 57 ? 4.902 -23.031 12.711 1 67 57 ASP B CA 1
ATOM 1704 C C . ASP B 1 57 ? 6.141 -22.172 12.93 1 67 57 ASP B C 1
ATOM 1706 O O . ASP B 1 57 ? 7.211 -22.688 13.273 1 67 57 ASP B O 1
ATOM 1710 N N . GLY B 1 58 ? 5.961 -20.938 12.867 1 65.5 58 GLY B N 1
ATOM 1711 C CA . GLY B 1 58 ? 6.953 -19.938 13.258 1 65.5 58 GLY B CA 1
ATOM 1712 C C . GLY B 1 58 ? 7.984 -19.672 12.172 1 65.5 58 GLY B C 1
ATOM 1713 O O . GLY B 1 58 ? 8.75 -18.703 12.266 1 65.5 58 GLY B O 1
ATOM 1714 N N . GLN B 1 59 ? 8.125 -20.438 11.219 1 67.69 59 GLN B N 1
ATOM 1715 C CA . GLN B 1 59 ? 9.25 -20.25 10.312 1 67.69 59 GLN B CA 1
ATOM 1716 C C . GLN B 1 59 ? 8.797 -19.672 8.977 1 67.69 59 GLN B C 1
ATOM 1718 O O . GLN B 1 59 ? 9.594 -19.094 8.234 1 67.69 59 GLN B O 1
ATOM 1723 N N . GLY B 1 60 ? 7.594 -19.547 8.758 1 91.62 60 GLY B N 1
ATOM 1724 C CA . GLY B 1 60 ? 7.164 -19.156 7.43 1 91.62 60 GLY B CA 1
ATOM 1725 C C . GLY B 1 60 ? 6.656 -17.719 7.371 1 91.62 60 GLY B C 1
ATOM 1726 O O . GLY B 1 60 ? 5.555 -17.422 7.844 1 91.62 60 GLY B O 1
ATOM 1727 N N . ILE B 1 61 ? 7.602 -16.812 6.848 1 94.94 61 ILE B N 1
ATOM 1728 C CA . ILE B 1 61 ? 7.215 -15.422 6.582 1 94.94 61 ILE B CA 1
ATOM 1729 C C . ILE B 1 61 ? 6.18 -15.391 5.461 1 94.94 61 ILE B C 1
ATOM 1731 O O . ILE B 1 61 ? 6.414 -15.914 4.371 1 94.94 61 ILE B O 1
ATOM 1735 N N . ILE B 1 62 ? 5.016 -14.75 5.719 1 97.06 62 ILE B N 1
ATOM 1736 C CA . ILE B 1 62 ? 3.977 -14.82 4.699 1 97.06 62 ILE B CA 1
ATOM 1737 C C . ILE B 1 62 ? 3.689 -13.422 4.16 1 97.06 62 ILE B C 1
ATOM 1739 O O . ILE B 1 62 ? 2.871 -13.25 3.25 1 97.06 62 ILE B O 1
ATOM 1743 N N . ASP B 1 63 ? 4.32 -12.398 4.797 1 97.94 63 ASP B N 1
ATOM 1744 C CA . ASP B 1 63 ? 4.312 -11.047 4.254 1 97.94 63 ASP B CA 1
ATOM 1745 C C . ASP B 1 63 ? 5.539 -10.258 4.711 1 97.94 63 ASP B C 1
ATOM 1747 O O . ASP B 1 63 ? 6.234 -10.672 5.645 1 97.94 63 ASP B O 1
ATOM 1751 N N . ILE B 1 64 ? 5.848 -9.18 4.016 1 97.81 64 ILE B N 1
ATOM 1752 C CA . ILE B 1 64 ? 7.059 -8.383 4.199 1 97.81 64 ILE B CA 1
ATOM 1753 C C . ILE B 1 64 ? 6.711 -6.898 4.137 1 97.81 64 ILE B C 1
ATOM 1755 O O . ILE B 1 64 ? 5.852 -6.484 3.354 1 97.81 64 ILE B O 1
ATOM 1759 N N . ALA B 1 65 ? 7.363 -6.141 4.945 1 98.12 65 ALA B N 1
ATOM 1760 C CA . ALA B 1 65 ? 7.309 -4.688 4.809 1 98.12 65 ALA B CA 1
ATOM 1761 C C . ALA B 1 65 ? 8.672 -4.121 4.414 1 98.12 65 ALA B C 1
ATOM 1763 O O . ALA B 1 65 ? 9.672 -4.359 5.098 1 98.12 65 ALA B O 1
ATOM 1764 N N . LEU B 1 66 ? 8.727 -3.434 3.316 1 98.81 66 LEU B N 1
ATOM 1765 C CA . LEU B 1 66 ? 9.883 -2.611 2.979 1 98.81 66 LEU B CA 1
ATOM 1766 C C . LEU B 1 66 ? 9.719 -1.194 3.52 1 98.81 66 LEU B C 1
ATOM 1768 O O . LEU B 1 66 ? 8.688 -0.556 3.295 1 98.81 66 LEU B O 1
ATOM 1772 N N . VAL B 1 67 ? 10.766 -0.74 4.238 1 98.62 67 VAL B N 1
ATOM 1773 C CA . VAL B 1 67 ? 10.602 0.556 4.891 1 98.62 67 VAL B CA 1
ATOM 1774 C C . VAL B 1 67 ? 11.891 1.367 4.754 1 98.62 67 VAL B C 1
ATOM 1776 O O . VAL B 1 67 ? 12.969 0.896 5.113 1 98.62 67 VAL B O 1
ATOM 1779 N N . ALA B 1 68 ? 11.82 2.551 4.203 1 98.75 68 ALA B N 1
ATOM 1780 C CA . ALA B 1 68 ? 12.898 3.533 4.203 1 98.75 68 ALA B CA 1
ATOM 1781 C C . ALA B 1 68 ? 12.562 4.723 5.098 1 98.75 68 ALA B C 1
ATOM 1783 O O . ALA B 1 68 ? 11.492 5.32 4.969 1 98.75 68 ALA B O 1
ATOM 1784 N N . VAL B 1 69 ? 13.453 5.074 5.949 1 98.31 69 VAL B N 1
ATOM 1785 C CA . VAL B 1 69 ? 13.211 6.148 6.906 1 98.31 69 VAL B CA 1
ATOM 1786 C C . VAL B 1 69 ? 14.203 7.285 6.672 1 98.31 69 VAL B C 1
ATOM 1788 O O . VAL B 1 69 ? 15.406 7.051 6.562 1 98.31 69 VAL B O 1
ATOM 1791 N N . ILE B 1 70 ? 13.664 8.477 6.574 1 97.88 70 ILE B N 1
ATOM 1792 C CA . ILE B 1 70 ? 14.453 9.688 6.434 1 97.88 70 ILE B CA 1
ATOM 1793 C C . ILE B 1 70 ? 14.266 10.578 7.66 1 97.88 70 ILE B C 1
ATOM 1795 O O . ILE B 1 70 ? 13.141 10.789 8.109 1 97.88 70 ILE B O 1
ATOM 1799 N N . GLN B 1 71 ? 15.328 11.047 8.219 1 96.94 71 GLN B N 1
ATOM 1800 C CA . GLN B 1 71 ? 15.227 12.031 9.281 1 96.94 71 GLN B CA 1
ATOM 1801 C C . GLN B 1 71 ? 15 13.43 8.719 1 96.94 71 GLN B C 1
ATOM 1803 O O . GLN B 1 71 ? 15.773 13.906 7.883 1 96.94 71 GLN B O 1
ATOM 1808 N N . VAL B 1 72 ? 13.977 14.047 9.141 1 95.12 72 VAL B N 1
ATOM 1809 C CA . VAL B 1 72 ? 13.609 15.383 8.672 1 95.12 72 VAL B CA 1
ATOM 1810 C C . VAL B 1 72 ? 14.203 16.438 9.602 1 95.12 72 VAL B C 1
ATOM 1812 O O . VAL B 1 72 ? 14.039 16.359 10.82 1 95.12 72 VAL B O 1
ATOM 1815 N N . GLN B 1 73 ? 15 17.328 8.922 1 91.81 73 GLN B N 1
ATOM 1816 C CA . GLN B 1 73 ? 15.477 18.5 9.656 1 91.81 73 GLN B CA 1
ATOM 1817 C C . GLN B 1 73 ? 14.445 19.625 9.609 1 91.81 73 GLN B C 1
ATOM 1819 O O . GLN B 1 73 ? 14.031 20.062 8.531 1 91.81 73 GLN B O 1
ATOM 1824 N N . GLY B 1 74 ? 13.992 20.062 10.75 1 90.38 74 GLY B N 1
ATOM 1825 C CA . GLY B 1 74 ? 12.938 21.062 10.789 1 90.38 74 GLY B CA 1
ATOM 1826 C C . GLY B 1 74 ? 11.547 20.469 10.742 1 90.38 74 GLY B C 1
ATOM 1827 O O . GLY B 1 74 ? 11.305 19.391 11.305 1 90.38 74 GLY B O 1
ATOM 1828 N N . GLU B 1 75 ? 10.648 21.266 10.117 1 90.81 75 GLU B N 1
ATOM 1829 C CA . GLU B 1 75 ? 9.258 20.812 10.062 1 90.81 75 GLU B CA 1
ATOM 1830 C C . GLU B 1 75 ? 8.859 20.406 8.648 1 90.81 75 GLU B C 1
ATOM 1832 O O . GLU B 1 75 ? 9.258 21.062 7.68 1 90.81 75 GLU B O 1
ATOM 1837 N N . LEU B 1 76 ? 8.18 19.328 8.508 1 96.19 76 LEU B N 1
ATOM 1838 C CA . LEU B 1 76 ? 7.551 18.906 7.262 1 96.19 76 LEU B CA 1
ATOM 1839 C C . LEU B 1 76 ? 6.031 18.922 7.387 1 96.19 76 LEU B C 1
ATOM 1841 O O . LEU B 1 76 ? 5.461 18.141 8.141 1 96.19 76 LEU B O 1
ATOM 1845 N N . PRO B 1 77 ? 5.43 19.844 6.684 1 96.94 77 PRO B N 1
ATOM 1846 C CA . PRO B 1 77 ? 3.967 19.875 6.773 1 96.94 77 PRO B CA 1
ATOM 1847 C C . PRO B 1 77 ? 3.311 18.562 6.375 1 96.94 77 PRO B C 1
ATOM 1849 O O . PRO B 1 77 ? 3.705 17.953 5.379 1 96.94 77 PRO B O 1
ATOM 1852 N N . LEU B 1 78 ? 2.279 18.156 7.121 1 98.25 78 LEU B N 1
ATOM 1853 C CA . LEU B 1 78 ? 1.566 16.906 6.844 1 98.25 78 LEU B CA 1
ATOM 1854 C C . LEU B 1 78 ? 0.842 16.984 5.504 1 98.25 78 LEU B C 1
ATOM 1856 O O . LEU B 1 78 ? 0.493 15.953 4.926 1 98.25 78 LEU B O 1
ATOM 1860 N N . ALA B 1 79 ? 0.579 18.203 5.062 1 98.12 79 ALA B N 1
ATOM 1861 C CA . ALA B 1 79 ? -0.034 18.359 3.746 1 98.12 79 ALA B CA 1
ATOM 1862 C C . ALA B 1 79 ? 0.846 17.75 2.654 1 98.12 79 ALA B C 1
ATOM 1864 O O . ALA B 1 79 ? 0.341 17.219 1.665 1 98.12 79 ALA B O 1
ATOM 1865 N N . ILE B 1 80 ? 2.137 17.875 2.801 1 98.25 80 ILE B N 1
ATOM 1866 C CA . ILE B 1 80 ? 3.078 17.312 1.84 1 98.25 80 ILE B CA 1
ATOM 1867 C C . ILE B 1 80 ? 3.018 15.789 1.896 1 98.25 80 ILE B C 1
ATOM 1869 O O . ILE B 1 80 ? 2.984 15.125 0.857 1 98.25 80 ILE B O 1
ATOM 1873 N N . VAL B 1 81 ? 2.977 15.203 3.074 1 98.81 81 VAL B N 1
ATOM 1874 C CA . VAL B 1 81 ? 2.873 13.758 3.268 1 98.81 81 VAL B CA 1
ATOM 1875 C C . VAL B 1 81 ? 1.577 13.242 2.646 1 98.81 81 VAL B C 1
ATOM 1877 O O . VAL B 1 81 ? 1.58 12.242 1.931 1 98.81 81 VAL B O 1
ATOM 1880 N N . ASN B 1 82 ? 0.548 14.023 2.945 1 98.81 82 ASN B N 1
ATOM 1881 C CA . ASN B 1 82 ? -0.751 13.656 2.391 1 98.81 82 ASN B CA 1
ATOM 1882 C C . ASN B 1 82 ? -0.749 13.719 0.867 1 98.81 82 ASN B C 1
ATOM 1884 O O . ASN B 1 82 ? -1.371 12.883 0.205 1 98.81 82 ASN B O 1
ATOM 1888 N N . ARG B 1 83 ? -0.096 14.68 0.271 1 98.56 83 ARG B N 1
ATOM 1889 C CA . ARG B 1 83 ? -0.048 14.797 -1.183 1 98.56 83 ARG B CA 1
ATOM 1890 C C . ARG B 1 83 ? 0.667 13.602 -1.806 1 98.56 83 ARG B C 1
ATOM 1892 O O . ARG B 1 83 ? 0.285 13.133 -2.881 1 98.56 83 ARG B O 1
ATOM 1899 N N . TRP B 1 84 ? 1.705 13.164 -1.186 1 98.81 84 TRP B N 1
ATOM 1900 C CA . TRP B 1 84 ? 2.334 11.938 -1.662 1 98.81 84 TRP B CA 1
ATOM 1901 C C . TRP B 1 84 ? 1.324 10.797 -1.717 1 98.81 84 TRP B C 1
ATOM 1903 O O . TRP B 1 84 ? 1.193 10.117 -2.742 1 98.81 84 TRP B O 1
ATOM 1913 N N . ASN B 1 85 ? 0.596 10.578 -0.591 1 98.88 85 ASN B N 1
ATOM 1914 C CA . ASN B 1 85 ? -0.335 9.461 -0.477 1 98.88 85 ASN B CA 1
ATOM 1915 C C . ASN B 1 85 ? -1.508 9.609 -1.443 1 98.88 85 ASN B C 1
ATOM 1917 O O . ASN B 1 85 ? -2.109 8.617 -1.85 1 98.88 85 ASN B O 1
ATOM 1921 N N . ALA B 1 86 ? -1.768 10.828 -1.851 1 98.44 86 ALA B N 1
ATOM 1922 C CA . ALA B 1 86 ? -2.854 11.102 -2.789 1 98.44 86 ALA B CA 1
ATOM 1923 C C . ALA B 1 86 ? -2.408 10.859 -4.227 1 98.44 86 ALA B C 1
ATOM 1925 O O . ALA B 1 86 ? -3.234 10.586 -5.102 1 98.44 86 ALA B O 1
ATOM 1926 N N . SER B 1 87 ? -1.122 10.898 -4.48 1 97.81 87 SER B N 1
ATOM 1927 C CA . SER B 1 87 ? -0.667 10.953 -5.863 1 97.81 87 SER B CA 1
ATOM 1928 C C . SER B 1 87 ? 0.085 9.68 -6.25 1 97.81 87 SER B C 1
ATOM 1930 O O . SER B 1 87 ? 0.322 9.43 -7.434 1 97.81 87 SER B O 1
ATOM 1932 N N . ARG B 1 88 ? 0.48 8.898 -5.258 1 98 88 ARG B N 1
ATOM 1933 C CA . ARG B 1 88 ? 1.288 7.719 -5.547 1 98 88 ARG B CA 1
ATOM 1934 C C . ARG B 1 88 ? 0.549 6.441 -5.164 1 98 88 ARG B C 1
ATOM 1936 O O . ARG B 1 88 ? -0.238 6.434 -4.215 1 98 88 ARG B O 1
ATOM 1943 N N . ARG B 1 89 ? 0.793 5.434 -5.93 1 98.31 89 ARG B N 1
ATOM 1944 C CA . ARG B 1 89 ? 0.236 4.117 -5.648 1 98.31 89 ARG B CA 1
ATOM 1945 C C . ARG B 1 89 ? 1.294 3.188 -5.062 1 98.31 89 ARG B C 1
ATOM 1947 O O . ARG B 1 89 ? 2.492 3.434 -5.207 1 98.31 89 ARG B O 1
ATOM 1954 N N . PHE B 1 90 ? 0.9 2.172 -4.301 1 98.5 90 PHE B N 1
ATOM 1955 C CA . PHE B 1 90 ? 1.653 1.032 -3.787 1 98.5 90 PHE B CA 1
ATOM 1956 C C . PHE B 1 90 ? 2.389 1.402 -2.504 1 98.5 90 PHE B C 1
ATOM 1958 O O . PHE B 1 90 ? 2.463 0.599 -1.571 1 98.5 90 PHE B O 1
ATOM 1965 N N . GLY B 1 91 ? 2.85 2.588 -2.459 1 98.69 91 GLY B N 1
ATOM 1966 C CA . GLY B 1 91 ? 3.598 2.996 -1.281 1 98.69 91 GLY B CA 1
ATOM 1967 C C . GLY B 1 91 ? 2.809 3.902 -0.356 1 98.69 91 GLY B C 1
ATOM 1968 O O . GLY B 1 91 ? 1.928 4.641 -0.804 1 98.69 91 GLY B O 1
ATOM 1969 N N . ARG B 1 92 ? 3.135 3.889 0.885 1 98.88 92 ARG B N 1
ATOM 1970 C CA . ARG B 1 92 ? 2.512 4.715 1.916 1 98.88 92 ARG B CA 1
ATOM 1971 C C . ARG B 1 92 ? 3.553 5.566 2.637 1 98.88 92 ARG B C 1
ATOM 1973 O O . ARG B 1 92 ? 4.609 5.066 3.025 1 98.88 92 ARG B O 1
ATOM 1980 N N . LEU B 1 93 ? 3.291 6.844 2.719 1 98.94 93 LEU B N 1
ATOM 1981 C CA . LEU B 1 93 ? 4.188 7.781 3.387 1 98.94 93 LEU B CA 1
ATOM 1982 C C . LEU B 1 93 ? 3.592 8.258 4.707 1 98.94 93 LEU B C 1
ATOM 1984 O O . LEU B 1 93 ? 2.395 8.547 4.781 1 98.94 93 LEU B O 1
ATOM 1988 N N . GLN B 1 94 ? 4.395 8.305 5.727 1 98.88 94 GLN B N 1
ATOM 1989 C CA . GLN B 1 94 ? 3.918 8.789 7.02 1 98.88 94 GLN B CA 1
ATOM 1990 C C . GLN B 1 94 ? 5.023 9.523 7.773 1 98.88 94 GLN B C 1
ATOM 1992 O O . GLN B 1 94 ? 6.207 9.352 7.473 1 98.88 94 GLN B O 1
ATOM 1997 N N . LEU B 1 95 ? 4.609 10.344 8.664 1 98.75 95 LEU B N 1
ATOM 1998 C CA . LEU B 1 95 ? 5.523 11.141 9.477 1 98.75 95 LEU B CA 1
ATOM 1999 C C . LEU B 1 95 ? 5.309 10.859 10.961 1 98.75 95 LEU B C 1
ATOM 2001 O O . LEU B 1 95 ? 4.188 10.969 11.461 1 98.75 95 LEU B O 1
ATOM 2005 N N . SER B 1 96 ? 6.359 10.484 11.656 1 97.75 96 SER B N 1
ATOM 2006 C CA . SER B 1 96 ? 6.359 10.258 13.102 1 97.75 96 SER B CA 1
ATOM 2007 C C . SER B 1 96 ? 7.52 10.984 13.773 1 97.75 96 SER B C 1
ATOM 2009 O O . SER B 1 96 ? 8.656 10.508 13.75 1 97.75 96 SER B O 1
ATOM 2011 N N . GLY B 1 97 ? 7.141 12.016 14.477 1 96.38 97 GLY B N 1
ATOM 2012 C CA . GLY B 1 97 ? 8.219 12.867 14.961 1 96.38 97 GLY B CA 1
ATOM 2013 C C . GLY B 1 97 ? 9.102 13.398 13.852 1 96.38 97 GLY B C 1
ATOM 2014 O O . GLY B 1 97 ? 8.609 13.969 12.875 1 96.38 97 GLY B O 1
ATOM 2015 N N . PRO B 1 98 ? 10.414 13.227 13.977 1 96.88 98 PRO B N 1
ATOM 2016 C CA . PRO B 1 98 ? 11.328 13.719 12.938 1 96.88 98 PRO B CA 1
ATOM 2017 C C . PRO B 1 98 ? 11.578 12.695 11.836 1 96.88 98 PRO B C 1
ATOM 2019 O O . PRO B 1 98 ? 12.477 12.875 11.008 1 96.88 98 PRO B O 1
ATOM 2022 N N . PHE B 1 99 ? 10.805 11.625 11.82 1 98.06 99 PHE B N 1
ATOM 2023 C CA . PHE B 1 99 ? 11.102 10.547 10.883 1 98.06 99 PHE B CA 1
ATOM 2024 C C . PHE B 1 99 ? 10.008 10.43 9.828 1 98.06 99 PHE B C 1
ATOM 2026 O O . PHE B 1 99 ? 8.844 10.219 10.156 1 98.06 99 PHE B O 1
ATOM 2033 N N . LEU B 1 100 ? 10.406 10.641 8.594 1 98.75 100 LEU B N 1
ATOM 2034 C CA . LEU B 1 100 ? 9.578 10.359 7.426 1 98.75 100 LEU B CA 1
ATOM 2035 C C . LEU B 1 100 ? 9.82 8.945 6.914 1 98.75 100 LEU B C 1
ATOM 2037 O O . LEU B 1 100 ? 10.953 8.586 6.59 1 98.75 100 LEU B O 1
ATOM 2041 N N . ALA B 1 101 ? 8.734 8.156 6.852 1 98.88 101 ALA B N 1
ATOM 2042 C CA . ALA B 1 101 ? 8.914 6.758 6.477 1 98.88 101 ALA B CA 1
ATOM 2043 C C . ALA B 1 101 ? 8.086 6.414 5.238 1 98.88 101 ALA B C 1
ATOM 2045 O O . ALA B 1 101 ? 6.875 6.652 5.207 1 98.88 101 ALA B O 1
ATOM 2046 N N . LEU B 1 102 ? 8.75 5.922 4.203 1 98.94 102 LEU B N 1
ATOM 2047 C CA . LEU B 1 102 ? 8.086 5.297 3.064 1 98.94 102 LEU B CA 1
ATOM 2048 C C . LEU B 1 102 ? 8.008 3.783 3.248 1 98.94 102 LEU B C 1
ATOM 2050 O O . LEU B 1 102 ? 9 3.143 3.594 1 98.94 102 LEU B O 1
ATOM 2054 N N . SER B 1 103 ? 6.793 3.18 2.986 1 98.88 103 SER B N 1
ATOM 2055 C CA . SER B 1 103 ? 6.637 1.741 3.172 1 98.88 103 SER B CA 1
ATOM 2056 C C . SER B 1 103 ? 5.914 1.106 1.989 1 98.88 103 SER B C 1
ATOM 2058 O O . SER B 1 103 ? 5.051 1.733 1.373 1 98.88 103 SER B O 1
ATOM 2060 N N . LEU B 1 104 ? 6.277 -0.079 1.642 1 98.88 104 LEU B N 1
ATOM 2061 C CA . LEU B 1 104 ? 5.582 -0.967 0.715 1 98.88 104 LEU B CA 1
ATOM 2062 C C . LEU B 1 104 ? 5.43 -2.363 1.311 1 98.88 104 LEU B C 1
ATOM 2064 O O . LEU B 1 104 ? 6.406 -2.951 1.781 1 98.88 104 LEU B O 1
ATOM 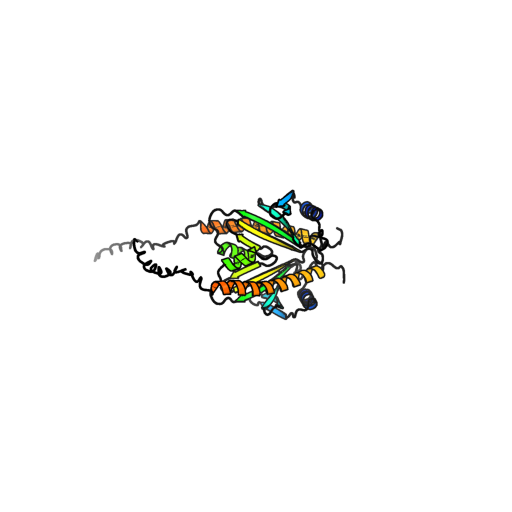2068 N N . ASP B 1 105 ? 4.211 -2.883 1.305 1 98.81 105 ASP B N 1
ATOM 2069 C CA . ASP B 1 105 ? 3.916 -4.191 1.879 1 98.81 105 ASP B CA 1
ATOM 2070 C C . ASP B 1 105 ? 3.762 -5.25 0.786 1 98.81 105 ASP B C 1
ATOM 2072 O O . ASP B 1 105 ? 3.039 -5.039 -0.19 1 98.81 105 ASP B O 1
ATOM 2076 N N . LEU B 1 106 ? 4.477 -6.348 0.922 1 98.62 106 LEU B N 1
ATOM 2077 C CA . LEU B 1 106 ? 4.379 -7.492 0.024 1 98.62 106 LEU B CA 1
ATOM 2078 C C . LEU B 1 106 ? 3.67 -8.656 0.707 1 98.62 106 LEU B C 1
ATOM 2080 O O . LEU B 1 106 ? 3.916 -8.938 1.882 1 98.62 106 LEU B O 1
ATOM 2084 N N . LEU B 1 107 ? 2.793 -9.305 -0.009 1 98.5 107 LEU B N 1
ATOM 2085 C CA . LEU B 1 107 ? 2.113 -10.5 0.491 1 98.5 107 LEU B CA 1
ATOM 2086 C C . LEU B 1 107 ? 2.553 -11.734 -0.279 1 98.5 107 LEU B C 1
ATOM 2088 O O . LEU B 1 107 ? 2.559 -11.742 -1.512 1 98.5 107 LEU B O 1
ATOM 2092 N N . LEU B 1 108 ? 2.934 -12.758 0.461 1 97.69 108 LEU B N 1
ATOM 2093 C CA . LEU B 1 108 ? 3.316 -14.031 -0.132 1 97.69 108 LEU B CA 1
ATOM 2094 C C . LEU B 1 108 ? 2.182 -15.047 -0.023 1 97.69 108 LEU B C 1
ATOM 2096 O O . LEU B 1 108 ? 2.08 -15.961 -0.844 1 97.69 108 LEU B O 1
ATOM 2100 N N . ALA B 1 109 ? 1.354 -14.852 0.982 1 95.94 109 ALA B N 1
ATOM 2101 C CA . ALA B 1 109 ? 0.282 -15.805 1.278 1 95.94 109 ALA B CA 1
ATOM 2102 C C . ALA B 1 109 ? -0.537 -16.109 0.028 1 95.94 109 ALA B C 1
ATOM 2104 O O . ALA B 1 109 ? -0.832 -15.219 -0.766 1 95.94 109 ALA B O 1
ATOM 2105 N N . GLY B 1 110 ? -0.992 -17.344 -0.13 1 95.19 110 GLY B N 1
ATOM 2106 C CA . GLY B 1 110 ? -1.728 -17.812 -1.294 1 95.19 110 GLY B CA 1
ATOM 2107 C C . GLY B 1 110 ? -0.826 -18.266 -2.426 1 95.19 110 GLY B C 1
ATOM 2108 O O . GLY B 1 110 ? -1.175 -19.188 -3.178 1 95.19 110 GLY B O 1
ATOM 2109 N N . GLY B 1 111 ? 0.321 -17.484 -2.627 1 96.81 111 GLY B N 1
ATOM 2110 C CA . GLY B 1 111 ? 1.31 -17.938 -3.594 1 96.81 111 GLY B CA 1
ATOM 2111 C C . GLY B 1 111 ? 1.535 -16.953 -4.723 1 96.81 111 GLY B C 1
ATOM 2112 O O . GLY B 1 111 ? 0.588 -16.547 -5.402 1 96.81 111 GLY B O 1
ATOM 2113 N N . VAL B 1 112 ? 2.783 -16.656 -4.941 1 97.81 112 VAL B N 1
ATOM 2114 C CA . VAL B 1 112 ? 3.174 -15.734 -6.004 1 97.81 112 VAL B CA 1
ATOM 2115 C C . VAL B 1 112 ? 4.398 -16.281 -6.734 1 97.81 112 VAL B C 1
ATOM 2117 O O . VAL B 1 112 ? 5.137 -17.109 -6.195 1 97.81 112 VAL B O 1
ATOM 2120 N N . SER B 1 113 ? 4.57 -15.828 -7.902 1 97.38 113 SER B N 1
ATOM 2121 C CA . SER B 1 113 ? 5.762 -16.234 -8.641 1 97.38 113 SER B CA 1
ATOM 2122 C C . SER B 1 113 ? 6.98 -15.422 -8.219 1 97.38 113 SER B C 1
ATOM 2124 O O . SER B 1 113 ? 6.844 -14.344 -7.641 1 97.38 113 SER B O 1
ATOM 2126 N N . ARG B 1 114 ? 8.078 -15.984 -8.5 1 96.5 114 ARG B N 1
ATOM 2127 C CA . ARG B 1 114 ? 9.312 -15.227 -8.281 1 96.5 114 ARG B CA 1
ATOM 2128 C C . ARG B 1 114 ? 9.328 -13.953 -9.109 1 96.5 114 ARG B C 1
ATOM 2130 O O . ARG B 1 114 ? 9.797 -12.906 -8.648 1 96.5 114 ARG B O 1
ATOM 2137 N N . ASP B 1 115 ? 8.789 -13.984 -10.328 1 96.69 115 ASP B N 1
ATOM 2138 C CA . ASP B 1 115 ? 8.734 -12.82 -11.203 1 96.69 115 ASP B CA 1
ATOM 2139 C C . ASP B 1 115 ? 7.836 -11.734 -10.625 1 96.69 115 ASP B C 1
ATOM 2141 O O . ASP B 1 115 ? 8.102 -10.539 -10.797 1 96.69 115 ASP B O 1
ATOM 2145 N N . HIS B 1 116 ? 6.797 -12.148 -10 1 97.62 116 HIS B N 1
ATOM 2146 C CA . HIS B 1 116 ? 5.918 -11.203 -9.32 1 97.62 116 HIS B CA 1
ATOM 2147 C C . HIS B 1 116 ? 6.668 -10.445 -8.234 1 97.62 116 HIS B C 1
ATOM 2149 O O . HIS B 1 116 ? 6.566 -9.219 -8.148 1 97.62 116 HIS B O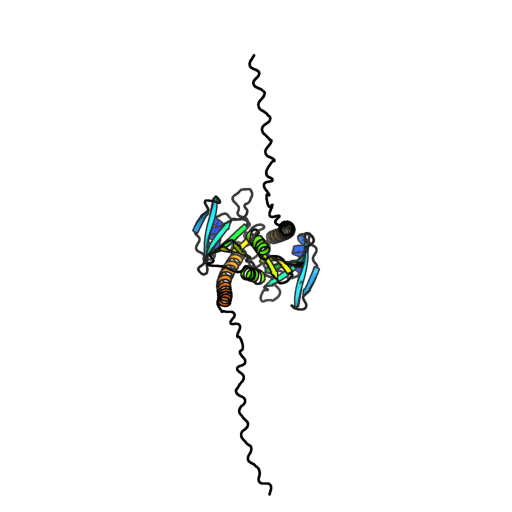 1
ATOM 2155 N N . LEU B 1 117 ? 7.465 -11.18 -7.453 1 98.38 117 LEU B N 1
ATOM 2156 C CA . LEU B 1 117 ? 8.219 -10.555 -6.371 1 98.38 117 LEU B CA 1
ATOM 2157 C C . LEU B 1 117 ? 9.297 -9.625 -6.918 1 98.38 117 LEU B C 1
ATOM 2159 O O . LEU B 1 117 ? 9.539 -8.555 -6.363 1 98.38 117 LEU B O 1
ATOM 2163 N N . ARG B 1 118 ? 9.875 -10 -7.953 1 97.81 118 ARG B N 1
ATOM 2164 C CA . ARG B 1 118 ? 10.844 -9.125 -8.609 1 97.81 118 ARG B CA 1
ATOM 2165 C C . ARG B 1 118 ? 10.18 -7.836 -9.078 1 97.81 118 ARG B C 1
ATOM 2167 O O . ARG B 1 118 ? 10.758 -6.754 -8.945 1 97.81 118 ARG B O 1
ATOM 2174 N N . ALA B 1 119 ? 9.008 -7.965 -9.656 1 97.88 119 ALA B N 1
ATOM 2175 C CA . ALA B 1 119 ? 8.266 -6.789 -10.102 1 97.88 119 ALA B CA 1
ATOM 2176 C C . ALA B 1 119 ? 7.957 -5.859 -8.93 1 97.88 119 ALA B C 1
ATOM 2178 O O . ALA B 1 119 ? 8.055 -4.637 -9.055 1 97.88 119 ALA B O 1
ATOM 2179 N N . GLU B 1 120 ? 7.609 -6.426 -7.816 1 98.56 120 GLU B N 1
ATOM 2180 C CA . GLU B 1 120 ? 7.32 -5.617 -6.637 1 98.56 120 GLU B CA 1
ATOM 2181 C C . GLU B 1 120 ? 8.578 -4.922 -6.121 1 98.56 120 GLU B C 1
ATOM 2183 O O . GLU B 1 120 ? 8.516 -3.768 -5.688 1 98.56 120 GLU B O 1
ATOM 2188 N N . ILE B 1 121 ? 9.695 -5.617 -6.184 1 98.75 121 ILE B N 1
ATOM 2189 C CA . ILE B 1 121 ? 10.961 -5.023 -5.77 1 98.75 121 ILE B CA 1
ATOM 2190 C C . ILE B 1 121 ? 11.32 -3.869 -6.699 1 98.75 121 ILE B C 1
ATOM 2192 O O . ILE B 1 121 ? 11.828 -2.84 -6.254 1 98.75 121 ILE B O 1
ATOM 2196 N N . GLU B 1 122 ? 10.992 -3.971 -7.949 1 98.5 122 GLU B N 1
ATOM 2197 C CA . GLU B 1 122 ? 11.195 -2.883 -8.898 1 98.5 122 GLU B CA 1
ATOM 2198 C C . GLU B 1 122 ? 10.289 -1.695 -8.586 1 98.5 122 GLU B C 1
ATOM 2200 O O . GLU B 1 122 ? 10.711 -0.541 -8.695 1 98.5 122 GLU B O 1
ATOM 2205 N N . ILE B 1 123 ? 9.07 -1.959 -8.266 1 98.69 123 ILE B N 1
ATOM 2206 C CA . ILE B 1 123 ? 8.148 -0.902 -7.863 1 98.69 123 ILE B CA 1
ATOM 2207 C C . ILE B 1 123 ? 8.727 -0.14 -6.672 1 98.69 123 ILE B C 1
ATOM 2209 O O . ILE B 1 123 ? 8.711 1.094 -6.652 1 98.69 123 ILE B O 1
ATOM 2213 N N . TRP B 1 124 ? 9.297 -0.848 -5.688 1 98.88 124 TRP B N 1
ATOM 2214 C CA . TRP B 1 124 ? 9.914 -0.224 -4.523 1 98.88 124 TRP B CA 1
ATOM 2215 C C . TRP B 1 124 ? 11.039 0.717 -4.941 1 98.88 124 TRP B C 1
ATOM 2217 O O . TRP B 1 124 ? 11.102 1.862 -4.488 1 98.88 124 TRP B O 1
ATOM 2227 N N . ASP B 1 125 ? 11.891 0.202 -5.781 1 98.75 125 ASP B N 1
ATOM 2228 C CA . ASP B 1 125 ? 13.008 1.01 -6.273 1 98.75 125 ASP B CA 1
ATOM 2229 C C . ASP B 1 125 ? 12.5 2.297 -6.926 1 98.75 125 ASP B C 1
ATOM 2231 O O . ASP B 1 125 ? 13.039 3.377 -6.668 1 98.75 125 ASP B O 1
ATOM 2235 N N . HIS B 1 126 ? 11.477 2.182 -7.688 1 98.62 126 HIS B N 1
ATOM 2236 C CA . HIS B 1 126 ? 10.891 3.332 -8.367 1 98.62 126 HIS B CA 1
ATOM 2237 C C . HIS B 1 126 ? 10.258 4.297 -7.367 1 98.62 126 HIS B C 1
ATOM 2239 O O . HIS B 1 126 ? 10.406 5.516 -7.496 1 98.62 126 HIS B O 1
ATOM 2245 N N . LEU B 1 127 ? 9.609 3.768 -6.383 1 98.81 127 LEU B N 1
ATOM 2246 C CA . LEU B 1 127 ? 8.977 4.602 -5.367 1 98.81 127 LEU B CA 1
ATOM 2247 C C . LEU B 1 127 ? 10.016 5.418 -4.609 1 98.81 127 LEU B C 1
ATOM 2249 O O . LEU B 1 127 ? 9.812 6.609 -4.355 1 98.81 127 LEU B O 1
ATOM 2253 N N . VAL B 1 128 ? 11.109 4.816 -4.234 1 98.81 128 VAL B N 1
ATOM 2254 C CA . VAL B 1 128 ? 12.164 5.516 -3.504 1 98.81 128 VAL B CA 1
ATOM 2255 C C . VAL B 1 128 ? 12.734 6.637 -4.371 1 98.81 128 VAL B C 1
ATOM 2257 O O . VAL B 1 128 ? 12.93 7.762 -3.896 1 98.81 128 VAL B O 1
ATOM 2260 N N . GLN B 1 129 ? 12.969 6.324 -5.598 1 98.62 129 GLN B N 1
ATOM 2261 C CA . GLN B 1 129 ? 13.438 7.352 -6.52 1 98.62 129 GLN B CA 1
ATOM 2262 C C . GLN B 1 129 ? 12.453 8.516 -6.602 1 98.62 129 GLN B C 1
ATOM 2264 O O . GLN B 1 129 ? 12.852 9.68 -6.527 1 98.62 129 GLN B O 1
ATOM 2269 N N . GLN B 1 130 ? 11.211 8.258 -6.754 1 98.62 130 GLN B N 1
ATOM 2270 C CA . GLN B 1 130 ? 10.164 9.273 -6.867 1 98.62 130 GLN B CA 1
ATOM 2271 C C . GLN B 1 130 ? 10.055 10.094 -5.59 1 98.62 130 GLN B C 1
ATOM 2273 O O . GLN B 1 130 ? 9.766 11.289 -5.637 1 98.62 130 GLN B O 1
ATOM 2278 N N . LEU B 1 131 ? 10.281 9.43 -4.469 1 98.62 131 LEU B N 1
ATOM 2279 C CA . LEU B 1 131 ? 10.203 10.164 -3.207 1 98.62 131 LEU B CA 1
ATOM 2280 C C . LEU B 1 131 ? 11.266 11.258 -3.15 1 98.62 131 LEU B C 1
ATOM 2282 O O . LEU B 1 131 ? 10.977 12.383 -2.732 1 98.62 131 LEU B O 1
ATOM 2286 N N . ILE B 1 132 ? 12.438 10.953 -3.562 1 97.44 132 ILE B N 1
ATOM 2287 C CA . ILE B 1 132 ? 13.547 11.898 -3.539 1 97.44 132 ILE B CA 1
ATOM 2288 C C . ILE B 1 132 ? 13.227 13.094 -4.434 1 97.44 132 ILE B C 1
ATOM 2290 O O . ILE B 1 132 ? 13.375 14.242 -4.02 1 97.44 132 ILE B O 1
ATOM 2294 N N . VAL B 1 133 ? 12.742 12.789 -5.613 1 97.81 133 VAL B N 1
ATOM 2295 C CA . VAL B 1 133 ? 12.383 13.844 -6.559 1 97.81 133 VAL B CA 1
ATOM 2296 C C . VAL B 1 133 ? 11.234 14.68 -5.988 1 97.81 133 VAL B C 1
ATOM 2298 O O . VAL B 1 133 ? 11.289 15.914 -6.016 1 97.81 133 VAL B O 1
ATOM 2301 N N . PHE B 1 134 ? 10.266 14.023 -5.453 1 98.44 134 PHE B N 1
ATOM 2302 C CA . PHE B 1 134 ? 9.078 14.648 -4.891 1 98.44 134 PHE B CA 1
ATOM 2303 C C . PHE B 1 134 ? 9.445 15.602 -3.756 1 98.44 134 PHE B C 1
ATOM 2305 O O . PHE B 1 134 ? 8.984 16.734 -3.719 1 98.44 134 PHE B O 1
ATOM 2312 N N . LEU B 1 135 ? 10.25 15.156 -2.863 1 96.88 135 LEU B N 1
ATOM 2313 C CA . LEU B 1 135 ? 10.641 15.969 -1.716 1 96.88 135 LEU B CA 1
ATOM 2314 C C . LEU B 1 135 ? 11.461 17.172 -2.158 1 96.88 135 LEU B C 1
ATOM 2316 O O . LEU B 1 135 ? 11.297 18.281 -1.622 1 96.88 135 LEU B O 1
ATOM 2320 N N . ARG B 1 136 ? 12.32 16.953 -3.096 1 95.69 136 ARG B N 1
ATOM 2321 C CA . ARG B 1 136 ? 13.109 18.062 -3.623 1 95.69 136 ARG B CA 1
ATOM 2322 C C . ARG B 1 136 ? 12.195 19.141 -4.199 1 95.69 136 ARG B C 1
ATOM 2324 O O . ARG B 1 136 ? 12.398 20.328 -3.932 1 95.69 136 ARG B O 1
ATOM 2331 N N . GLU B 1 137 ? 11.188 18.75 -4.906 1 95.94 137 GLU B N 1
ATOM 2332 C CA . GLU B 1 137 ? 10.258 19.672 -5.531 1 95.94 137 GLU B CA 1
ATOM 2333 C C . GLU B 1 137 ? 9.398 20.391 -4.484 1 95.94 137 GLU B C 1
ATOM 2335 O O . GLU B 1 137 ? 9.18 21.594 -4.566 1 95.94 137 GLU B O 1
ATOM 2340 N N . GLU B 1 138 ? 8.969 19.672 -3.545 1 94.25 138 GLU B N 1
ATOM 2341 C CA . GLU B 1 138 ? 8.086 20.219 -2.518 1 94.25 138 GLU B CA 1
ATOM 2342 C C . GLU B 1 138 ? 8.844 21.188 -1.612 1 94.25 138 GLU B C 1
ATOM 2344 O O . GLU B 1 138 ? 8.305 22.219 -1.215 1 94.25 138 GLU B O 1
ATOM 2349 N N . LEU B 1 139 ? 10.055 20.875 -1.237 1 88.75 139 LEU B N 1
ATOM 2350 C CA . LEU B 1 139 ? 10.844 21.688 -0.314 1 88.75 139 LEU B CA 1
ATOM 2351 C C . LEU B 1 139 ? 11.359 22.953 -1.001 1 88.75 139 LEU B C 1
ATOM 2353 O O . LEU B 1 139 ? 11.523 23.984 -0.361 1 88.75 139 LEU B O 1
ATOM 2357 N N . ALA B 1 140 ? 11.625 22.891 -2.234 1 86.5 140 ALA B N 1
ATOM 2358 C CA . ALA B 1 140 ? 11.992 24.094 -2.994 1 86.5 140 ALA B CA 1
ATOM 2359 C C . ALA B 1 140 ? 10.844 25.094 -3.01 1 86.5 140 ALA B C 1
ATOM 2361 O O . ALA B 1 140 ? 11.078 26.312 -2.957 1 86.5 140 ALA B O 1
ATOM 2362 N N . GLY B 1 141 ? 9.68 24.562 -3.039 1 79.62 141 GLY B N 1
ATOM 2363 C CA . GLY B 1 141 ? 8.508 25.422 -3.029 1 79.62 141 GLY B CA 1
ATOM 2364 C C . GLY B 1 141 ? 8.281 26.094 -1.692 1 79.62 141 GLY B C 1
ATOM 2365 O O . GLY B 1 141 ? 7.707 27.188 -1.636 1 79.62 141 GLY B O 1
ATOM 2366 N N . LEU B 1 142 ? 8.648 25.391 -0.697 1 76.06 142 LEU B N 1
ATOM 2367 C CA . LEU B 1 142 ? 8.5 25.953 0.638 1 76.06 142 LEU B CA 1
ATOM 2368 C C . LEU B 1 142 ? 9.516 27.062 0.873 1 76.06 142 LEU B C 1
ATOM 2370 O O . LEU B 1 142 ? 9.258 28 1.636 1 76.06 142 LEU B O 1
ATOM 2374 N N . ALA B 1 143 ? 10.734 26.906 0.341 1 69 143 ALA B N 1
ATOM 2375 C CA . ALA B 1 143 ? 11.797 27.891 0.513 1 69 143 ALA B CA 1
ATOM 2376 C C . ALA B 1 143 ? 11.516 29.156 -0.295 1 69 143 ALA B C 1
ATOM 2378 O O . ALA B 1 143 ? 12.023 30.234 0.025 1 69 143 ALA B O 1
ATOM 2379 N N . GLN B 1 144 ? 10.922 29.031 -1.382 1 62.91 144 GLN B N 1
ATOM 2380 C CA . GLN B 1 144 ? 10.664 30.219 -2.201 1 62.91 144 GLN B CA 1
ATOM 2381 C C . GLN B 1 144 ? 9.648 31.141 -1.534 1 62.91 144 GLN B C 1
ATOM 2383 O O . GLN B 1 144 ? 8.539 30.719 -1.213 1 62.91 144 GLN B O 1
ATOM 2388 N N . PRO B 1 145 ? 10.086 32.156 -0.888 1 51.91 145 PRO B N 1
ATOM 2389 C CA . PRO B 1 145 ? 9.188 33.156 -0.327 1 51.91 145 PRO B CA 1
ATOM 2390 C C . PRO B 1 145 ? 7.977 33.438 -1.222 1 51.91 145 PRO B C 1
ATOM 2392 O O . PRO B 1 145 ? 8.094 33.406 -2.449 1 51.91 145 PRO B O 1
ATOM 2395 N N . THR B 1 146 ? 6.801 32.781 -0.849 1 47.75 146 THR B N 1
ATOM 2396 C CA . THR B 1 146 ? 5.691 33.375 -1.592 1 47.75 146 THR B CA 1
ATOM 2397 C C . THR B 1 146 ? 5.965 34.844 -1.891 1 47.75 146 THR B C 1
ATOM 2399 O O . THR B 1 146 ? 5.977 35.688 -0.981 1 47.75 146 THR B O 1
ATOM 2402 N N . ASN B 1 147 ? 6.895 35.156 -2.541 1 43.66 147 ASN B N 1
ATOM 2403 C CA . ASN B 1 147 ? 6.996 36.562 -3 1 43.66 147 ASN B CA 1
ATOM 2404 C C . ASN B 1 147 ? 5.629 37.125 -3.391 1 43.66 147 ASN B C 1
ATOM 2406 O O . ASN B 1 147 ? 5.055 36.719 -4.402 1 43.66 147 ASN B O 1
ATOM 2410 N N . ALA B 1 148 ? 4.711 37.344 -2.428 1 43.06 148 ALA B N 1
ATOM 2411 C CA . ALA B 1 148 ? 3.664 38.344 -2.68 1 43.06 148 ALA B CA 1
ATOM 2412 C C . ALA B 1 148 ? 4.164 39.438 -3.6 1 43.06 148 ALA B C 1
ATOM 2414 O O . ALA B 1 148 ? 5.004 40.25 -3.205 1 43.06 148 ALA B O 1
ATOM 2415 N N . ASN B 1 149 ? 4.473 39.125 -4.867 1 41.38 149 ASN B N 1
ATOM 2416 C CA . ASN B 1 149 ? 4.629 40.125 -5.926 1 41.38 149 ASN B CA 1
ATOM 2417 C C . ASN B 1 149 ? 3.672 41.312 -5.742 1 41.38 149 ASN B C 1
ATOM 2419 O O . ASN B 1 149 ? 2.463 41.156 -5.934 1 41.38 149 ASN B O 1
ATOM 2423 N N . GLY B 1 150 ? 3.746 42 -4.648 1 36.22 150 GLY B N 1
ATOM 2424 C CA . GLY B 1 150 ? 3.215 43.375 -4.641 1 36.22 150 GLY B CA 1
ATOM 2425 C C . GLY B 1 150 ? 3.439 44.094 -5.945 1 36.22 150 GLY B C 1
ATOM 2426 O O . GLY B 1 150 ? 4.578 44.438 -6.289 1 36.22 150 GLY B O 1
ATOM 2427 N N . GLY B 1 151 ? 2.807 43.594 -7.062 1 39.72 151 GLY B N 1
ATOM 2428 C CA . GLY B 1 151 ? 2.643 44.312 -8.305 1 39.72 151 GLY B CA 1
ATOM 2429 C C . GLY B 1 151 ? 2.451 45.812 -8.086 1 39.72 151 GLY B C 1
ATOM 2430 O O . GLY B 1 151 ? 1.333 46.281 -7.848 1 39.72 151 GLY B O 1
ATOM 2431 N N . GLY B 1 152 ? 3.295 46.469 -7.387 1 35.31 152 GLY B N 1
ATOM 2432 C CA . GLY B 1 152 ? 3.312 47.938 -7.406 1 35.31 152 GLY B CA 1
ATOM 2433 C C . GLY B 1 152 ? 3.277 48.5 -8.805 1 35.31 152 GLY B C 1
ATOM 2434 O O . GLY B 1 152 ? 4.195 48.281 -9.602 1 35.31 152 GLY B O 1
ATOM 2435 N N . ALA B 1 153 ? 2.016 48.656 -9.438 1 38.19 153 ALA B N 1
ATOM 2436 C CA . ALA B 1 153 ? 1.724 49.438 -10.641 1 38.19 153 ALA B CA 1
ATOM 2437 C C . ALA B 1 153 ? 2.531 50.719 -10.672 1 38.19 153 ALA B C 1
ATOM 2439 O O . ALA B 1 153 ? 2.297 51.625 -9.859 1 38.19 153 ALA B O 1
ATOM 2440 N N . ALA B 1 154 ? 3.787 50.656 -10.938 1 37.88 154 ALA B N 1
ATOM 2441 C CA . ALA B 1 154 ? 4.566 51.875 -11.195 1 37.88 154 ALA B CA 1
ATOM 2442 C C . ALA B 1 154 ? 3.883 52.75 -12.234 1 37.88 154 ALA B C 1
ATOM 2444 O O . ALA B 1 154 ? 3.572 52.281 -13.336 1 37.88 154 ALA B O 1
ATOM 2445 N N . ALA B 1 155 ? 3.117 53.75 -11.797 1 37.78 155 ALA B N 1
ATOM 2446 C CA . ALA B 1 155 ? 2.465 54.844 -12.5 1 37.78 155 ALA B CA 1
ATOM 2447 C C . ALA B 1 155 ? 3.406 55.469 -13.531 1 37.78 155 ALA B C 1
ATOM 2449 O O . ALA B 1 155 ? 4.5 55.938 -13.18 1 37.78 155 ALA B O 1
ATOM 2450 N N . SER B 1 156 ? 3.488 54.969 -14.812 1 38.47 156 SER B N 1
ATOM 2451 C CA . SER B 1 156 ? 4.238 55.531 -15.938 1 38.47 156 SER B CA 1
ATOM 2452 C C . SER B 1 156 ? 4.102 57.031 -15.984 1 38.47 156 SER B C 1
ATOM 2454 O O . SER B 1 156 ? 3.002 57.562 -15.828 1 38.47 156 SER B O 1
ATOM 2456 N N . PRO B 1 157 ? 5.148 57.781 -15.844 1 35.25 157 PRO B N 1
ATOM 2457 C CA . PRO B 1 157 ? 5.117 59.25 -15.805 1 35.25 157 PRO B CA 1
ATOM 2458 C C . PRO B 1 157 ? 4.371 59.875 -16.984 1 35.25 157 PRO B C 1
ATOM 2460 O O . PRO B 1 157 ? 4.477 59.375 -18.109 1 35.25 157 PRO B O 1
ATOM 2463 N N . ALA B 1 158 ? 3.176 60.5 -16.797 1 37.41 158 ALA B N 1
ATOM 2464 C CA . ALA B 1 158 ? 2.312 61.219 -17.734 1 37.41 158 ALA B CA 1
ATOM 2465 C C . ALA B 1 158 ? 3.127 62.125 -18.641 1 37.41 158 ALA B C 1
ATOM 2467 O O . ALA B 1 158 ? 3.836 63.031 -18.156 1 37.41 158 ALA B O 1
ATOM 2468 N N . VAL B 1 159 ? 3.635 61.688 -19.844 1 38.09 159 VAL B N 1
ATOM 2469 C CA . VAL B 1 159 ? 4.32 62.469 -20.875 1 38.09 159 VAL B CA 1
ATOM 2470 C C . VAL B 1 159 ? 3.541 63.75 -21.172 1 38.09 159 VAL B C 1
ATOM 2472 O O . VAL B 1 159 ? 2.352 63.688 -21.484 1 38.09 159 VAL B O 1
ATOM 2475 N N . GLU B 1 160 ? 3.992 64.938 -20.703 1 36.16 160 GLU B N 1
ATOM 2476 C CA . GLU B 1 160 ? 3.457 66.312 -20.844 1 36.16 160 GLU B CA 1
ATOM 2477 C C . GLU B 1 160 ? 3.16 66.625 -22.312 1 36.16 160 GLU B C 1
ATOM 2479 O O . GLU B 1 160 ? 3.992 66.375 -23.188 1 36.16 160 GLU B O 1
ATOM 2484 N N . PRO B 1 161 ? 1.895 66.688 -22.719 1 39.16 161 PRO B N 1
ATOM 2485 C CA . PRO B 1 161 ? 1.451 67 -24.062 1 39.16 161 PRO B CA 1
ATOM 2486 C C . PRO B 1 161 ? 2.223 68.188 -24.672 1 39.16 161 PRO B C 1
ATOM 2488 O O . PRO B 1 161 ? 2.457 69.188 -24 1 39.16 161 PRO B O 1
ATOM 2491 N N . GLY B 1 162 ? 3.25 67.875 -25.547 1 35.56 162 GLY B N 1
ATOM 2492 C CA . GLY B 1 162 ? 4.07 68.938 -26.188 1 35.56 162 GLY B CA 1
ATOM 2493 C C . GLY B 1 162 ? 3.264 70.062 -26.766 1 35.56 162 GLY B C 1
ATOM 2494 O O . GLY B 1 162 ? 2.055 69.938 -26.969 1 35.56 162 GLY B O 1
ATOM 2495 N N . PRO B 1 163 ? 3.752 71.312 -26.734 1 36.19 163 PRO B N 1
ATOM 2496 C CA . PRO B 1 163 ? 3.127 72.625 -27 1 36.19 163 PRO B CA 1
ATOM 2497 C C . PRO B 1 163 ? 2.58 72.75 -28.422 1 36.19 163 PRO B C 1
ATOM 2499 O O . PRO B 1 163 ? 3.104 72.125 -29.344 1 36.19 163 PRO B O 1
ATOM 2502 N N . SER B 1 164 ? 1.271 72.812 -28.688 1 38.69 164 SER B N 1
ATOM 2503 C CA . SER B 1 164 ? 0.518 73.062 -29.906 1 38.69 164 SER B CA 1
ATOM 2504 C C . SER B 1 164 ? 1.147 74.188 -30.719 1 38.69 164 SER B C 1
ATOM 2506 O O . SER B 1 164 ? 1.451 75.25 -30.172 1 38.69 164 SER B O 1
ATOM 2508 N N . PRO B 1 165 ? 1.812 73.875 -31.875 1 35.44 165 PRO B N 1
ATOM 2509 C CA . PRO B 1 165 ? 2.486 74.875 -32.688 1 35.44 165 PRO B CA 1
ATOM 2510 C C . PRO B 1 165 ? 1.628 76.125 -32.906 1 35.44 165 PRO B C 1
ATOM 2512 O O . PRO B 1 165 ? 0.398 76 -32.875 1 35.44 165 PRO B O 1
ATOM 2515 N N . ALA B 1 166 ? 2.232 77.312 -32.844 1 34.69 166 ALA B N 1
ATOM 2516 C CA . ALA B 1 166 ? 1.832 78.688 -32.969 1 34.69 166 ALA B CA 1
ATOM 2517 C C . ALA B 1 166 ? 1.074 78.938 -34.25 1 34.69 166 ALA B C 1
ATOM 2519 O O . ALA B 1 166 ? 1.357 78.312 -35.281 1 34.69 166 ALA B O 1
ATOM 2520 N N . ALA B 1 167 ? 0.112 79.812 -34.25 1 35.22 167 ALA B N 1
ATOM 2521 C CA . ALA B 1 167 ? -1.008 80.438 -34.938 1 35.22 167 ALA B CA 1
ATOM 2522 C C . ALA B 1 167 ? -0.525 81.25 -36.125 1 35.22 167 ALA B C 1
ATOM 2524 O O . ALA B 1 167 ? -1.249 82.125 -36.594 1 35.22 167 ALA B O 1
ATOM 2525 N N . THR B 1 168 ? 0.681 81 -36.719 1 29.73 168 THR B N 1
ATOM 2526 C CA . THR B 1 168 ? 1.036 82.062 -37.625 1 29.73 168 THR B CA 1
ATOM 2527 C C . THR B 1 168 ? 0.022 82.25 -38.75 1 29.73 168 THR B C 1
ATOM 2529 O O . THR B 1 168 ? -0.197 81.25 -39.5 1 29.73 168 THR B O 1
ATOM 2532 N N . MET B 1 169 ? -0.889 83.188 -38.719 1 30.28 169 MET B N 1
ATOM 2533 C CA . MET B 1 169 ? -1.886 83.812 -39.625 1 30.28 169 MET B CA 1
ATOM 2534 C C . MET B 1 169 ? -1.251 84.25 -40.938 1 30.28 169 MET B C 1
ATOM 2536 O O . MET B 1 169 ? -1.938 84.75 -41.812 1 30.28 169 MET B O 1
ATOM 2540 N N . GLN B 1 170 ? -0.214 83.688 -41.656 1 25.12 170 GLN B N 1
ATOM 2541 C CA . GLN B 1 170 ?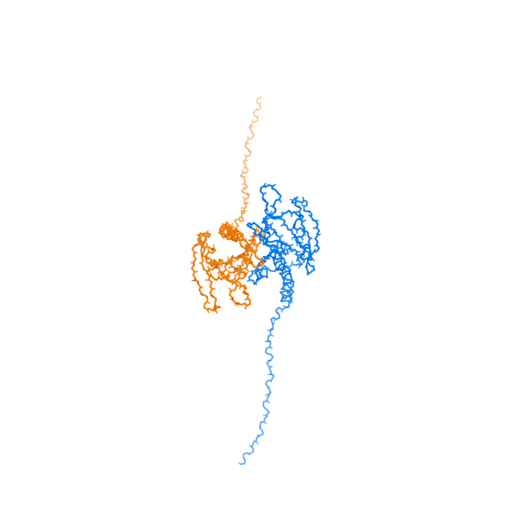 -0.194 84.25 -43 1 25.12 170 GLN B CA 1
ATOM 2542 C C . GLN B 1 170 ? -1.363 83.75 -43.844 1 25.12 170 GLN B C 1
ATOM 2544 O O . GLN B 1 170 ? -1.726 82.625 -43.781 1 25.12 170 GLN B O 1
#

InterPro domains:
  IPR019660 Putative sensory transduction regulator YbjN [PF10722] (11-132)

pLDDT: mean 84.73, std 22.64, range [24.72, 98.94]

Nearest PDB structures (foldseek):
  2plg-assembly1_A  TM=6.948E-01  e=6.442E-03  Synechococcus elongatus
  1bv8-assembly1_A  TM=3.930E-01  e=4.021E-01  Homo sapiens
  6mr3-assembly2_C-2  TM=5.732E-01  e=2.462E+00  Streptococcus mutans UA159
  1m5x-assembly1_B  TM=4.295E-01  e=1.479E+00  Monomastix sp. OKE-1
  8wtb-assembly2_C  TM=3.463E-01  e=6.694E-01  Bacillus subtilis subsp. subtilis str. 168

Sequence (340 aa):
MSDTLISKLDLDGLRELFQAAGYRVETASDPVASLTYLRSATNGLAFDIRPGNRLSDGQGIIDIALVAVIQVQGELPLAIVNRWNASRRFGRLQLSGPFLALSLDLLLAGGVSRDHLRAEIEIWDHLVQQLIVFLREELAGLAQPTNANGGGAAASPAVEPGPSPAATMQMSDTLISKLDLDGLRELFQAAGYRVETASDPVASLTYLRSATNGLAFDIRPGNRLSDGQGIIDIALVAVIQVQGELPLAIVNRWNASRRFGRLQLSGPFLALSLDLLLAGGVSRDHLRAEIEIWDHLVQQLIVFLREELAGLAQPTNANGGGAAASPAVEPGPSPAATMQ

Solvent-accessible surface area (backbone atoms only — not comparable to full-atom values): 19510 Å² total; per-residue (Å²): 127,82,92,55,64,39,38,53,33,43,73,66,55,48,50,49,53,45,42,73,71,70,41,63,74,42,83,43,74,39,78,88,74,70,38,76,32,35,32,36,62,54,92,92,39,56,30,38,45,34,69,56,52,58,42,90,86,64,59,32,32,27,27,35,37,38,39,32,71,42,79,51,84,79,84,76,63,62,68,60,42,33,49,48,36,66,73,45,79,70,44,35,47,25,69,57,88,50,35,38,35,42,34,37,63,47,78,23,45,61,15,26,28,68,52,20,52,51,51,50,54,49,51,50,54,50,50,55,48,49,48,55,55,48,49,53,56,54,50,53,56,67,67,45,66,78,64,73,71,72,73,69,77,73,78,71,78,81,75,73,79,71,82,75,77,79,76,74,86,119,128,83,92,55,64,39,38,52,34,42,73,67,53,50,50,49,55,46,41,72,72,72,40,64,75,42,83,42,71,39,76,89,72,72,40,77,32,37,32,37,63,54,91,91,39,57,29,37,44,34,69,55,54,58,40,90,86,63,57,34,31,29,25,36,36,37,39,32,72,43,79,50,83,78,84,76,63,60,67,58,42,34,47,49,36,66,72,45,78,71,46,35,46,23,70,58,89,52,34,39,35,43,34,37,61,46,76,24,44,60,15,25,28,66,52,21,52,50,49,51,53,50,50,49,54,51,49,55,49,49,48,55,54,48,50,53,55,55,51,53,56,66,66,46,66,80,66,76,72,74,77,71,79,75,77,72,78,80,76,74,81,74,83,78,81,81,78,81,77,124

Radius of gyration: 30.47 Å; Cα contacts (8 Å, |Δi|>4): 514; chains: 2; bounding box: 45×110×133 Å

Organism: Rhodopseudomonas palustris (strain HaA2) (NCBI:txid316058)

Secondary structure (DSSP, 8-state):
-----B--B-HHHHHHHHHHTT---EEEEETTTTEEEEEEEETTEEEEEEE--B-TTS--B-EEEEEEEEEPSS---HHHHHHHHHH-SS-EEEEETTEEEEEEEEE-TT-B-HHHHHHHHHHHHHHHHHHHHHHHHHHHHHHS--------------------------/-----B--B-HHHHHHHHHHTT---EEEEETTTTEEEEEEEETTEEEEEEE--B-TTS--B-EEEEEEEEEPSS---HHHHHHHHHH-SS-EEEEETTEEEEEEEEE-TT-B-HHHHHHHHHHHHHHHHHHHHHHHHHHHHHHS--------------------------

=== Feature glossary ===
Feature key, reading from the visual/contextual features back to the raw sequence:

Rendered structure images. Structure images are PyMOL renders from six orthogonal camera directions. Cartoon representation draws helices as coils and strands as arrows; sticks shows the backbone as bonds; surface shows the solvent-excluded envelope. Rainbow coloring maps sequence position to hue (blue→red, N→C); chain coloring assigns a distinct color per polypeptide.

Contact-map, Ramachandran, and PAE plots. Three diagnostic plots accompany the record. The Cα contact map visualizes the tertiary structure as a 2D adjacency matrix (8 Å cutoff, sequence-local contacts suppressed). The Ramachandran plot shows the distribution of backbone (φ, ψ) torsions, with points in the α and β basins reflecting secondary structure content. The PAE plot shows AlphaFold's inter-residue confidence as a color matrix.

InterPro / GO / CATH / organism. The annotation block draws on four external resources. InterPro: which protein families and domains the sequence belongs to. GO: standardized terms for what the protein does, what process it participates in, and where in the cell it acts. CATH: which structural fold it has in the CATH hierarchy. Organism: the species of origin.

Nearest PDB structures. Structural nearest neighbors (via Foldseek easy-search vs the PDB). Reported per hit: target PDB id, E-value, and alignment TM-score. A TM-score above ~0.5 is the conventional threshold for 'same fold'.

Predicted aligned error. Predicted aligned error is AlphaFold's pairwise confidence. Unlike pLDDT (per-residue), PAE is per-residue-pair and captures whether two parts of the structure are correctly placed relative to each other. Units are ångströms of expected positional error.

Solvent-accessible surface area. SASA measures how much of the protein is reachable by solvent. It is computed by rolling a water-sized probe over the atomic surface and summing the exposed area (Å²). Per-residue SASA distinguishes core (buried, low SASA) from surface (exposed, high SASA) residues; total SASA is a whole-molecule size measure.

B-factor. Crystallographic B-factors measure how much each atom's electron density is smeared out, in Å². They rise in mobile loops and surface residues and fall in the buried interior. In AlphaFold models this column is repurposed to hold pLDDT instead.

pLDDT. For AlphaFold models, the B-factor field carries pLDDT — the model's own estimate of local accuracy on a 0–100 scale. Regions with pLDDT<50 should be treated as essentially unmodeled; they often correspond to intrinsically disordered segments.

Backbone torsions (φ/ψ). φ (phi) and ψ (psi) are the two rotatable backbone dihedrals per residue: φ is the C(i-1)–N–Cα–C torsion, ψ is the N–Cα–C–N(i+1) torsion, both in degrees on (−180°, 180°]. α-helical residues cluster near (−60°, −45°); β-strand residues near (−120°, +130°). A Ramachandran plot is simply a scatter of (φ, ψ) for every residue.

Radius of gyration, Cα contacts, bounding box. Radius of gyration (Rg) is the root-mean-square distance of Cα atoms from their centroid — a single number for overall size and compactness. A globular domain of N residues has Rg ≈ 2.2·N^0.38 Å; an extended or disordered chain has a much larger Rg. The Cα contact count is the number of residue pairs whose Cα atoms are within 8 Å and are more than four positions apart in sequence — a standard proxy for tertiary packing density. The bounding box is the smallest axis-aligned box enclosing all Cα atoms.

Secondary structure (3-state, P-SEA). Three-state secondary structure (P-SEA) collapses the eight DSSP classes into helix (a), strand (b), and coil (c). P-SEA assigns these from Cα geometry alone — distances and angles — without requiring backbone oxygens, so it works on any Cα trace.

Secondary structure (8-state, DSSP). Secondary structure is the local, repeating backbone conformation. DSSP classifies it into eight states by reading the hydrogen-bond network: three helix types (H, G, I), two β types (E, B), two non-regular types (T, S), and unstructured coil (-).

Foldseek 3Di. The Foldseek 3Di string encodes local tertiary geometry as a 20-letter alphabet — one character per residue — derived from the relative positions of nearby Cα atoms. Unlike the amino-acid sequence, 3Di is a direct function of the 3D structure, so two proteins with the same fold have similar 3Di strings even at low sequence identity.

mmCIF coordinates. Structure coordinates are given as an mmCIF _atom_site loop: one row per atom with element, residue name, chain id, sequence number, and x/y/z position in Å. Only the four main-chain atoms per residue are included here; side chains are omitted to keep the record compact.

Sequence. This is the polypeptide sequence — one letter per residue, N-terminus first. Length ranges from a few dozen residues for small domains to over a thousand for large multi-domain proteins.